Protein AF-A0A369K977-F1 (afdb_monomer_lite)

Organism: NCBI:txid2170265

Radius of gyration: 20.69 Å; chains: 1; bounding box: 58×40×56 Å

Foldseek 3Di:
DCLQLQFAAVPHAPVNSVVLSVLLVPQQAPQPPQVVLQVLCCQQQVHRSNSEAEAEDQPDDDLQDQWDWDQDPSRGIYIYGYPVNCPPAHPSLSVNLNVLCVSRVSAPDDLLSQLLSQCPGPDPCCNQCVSLCPPPPPNVVLVCLCPPVLVVCVVVHDPVSSVVSNVVSVVVVVVSVVVSVVLVVLLVQLLVVLVQWFPNNLSSNVSSNDHSVQSNCSSVVVDDCVPHQLVDPHPNNVVNCVSVVPGDID

Structure (mmCIF, N/CA/C/O backbone):
data_AF-A0A369K977-F1
#
_entry.id   AF-A0A369K977-F1
#
loop_
_atom_site.group_PDB
_atom_site.id
_atom_site.type_symbol
_atom_site.label_atom_id
_atom_site.label_alt_id
_atom_site.label_comp_id
_atom_site.label_asym_id
_atom_site.label_entity_id
_atom_site.label_seq_id
_atom_site.pdbx_PDB_ins_code
_atom_site.Cartn_x
_atom_site.Cartn_y
_atom_site.Cartn_z
_atom_site.occupancy
_atom_site.B_iso_or_equiv
_atom_site.auth_seq_id
_atom_site.auth_comp_id
_atom_site.auth_asym_id
_atom_site.auth_atom_id
_atom_site.pdbx_PDB_model_num
ATOM 1 N N . MET A 1 1 ? -16.560 7.175 16.423 1.00 47.72 1 MET A N 1
ATOM 2 C CA . MET A 1 1 ? -15.245 7.697 15.991 1.00 47.72 1 MET A CA 1
ATOM 3 C C . MET A 1 1 ? -14.704 6.971 14.757 1.00 47.72 1 MET A C 1
ATOM 5 O O . MET A 1 1 ? -13.569 7.223 14.392 1.00 47.72 1 MET A O 1
ATOM 9 N N . ASP A 1 2 ? -15.490 6.120 14.078 1.00 51.88 2 ASP A N 1
ATOM 10 C CA . ASP A 1 2 ? -15.090 5.590 12.772 1.00 51.88 2 ASP A CA 1
ATOM 11 C C . ASP A 1 2 ? -15.556 6.580 11.700 1.00 51.88 2 ASP A C 1
ATOM 13 O O . ASP A 1 2 ? -16.731 6.622 11.326 1.00 51.88 2 ASP A O 1
ATOM 17 N N . CYS A 1 3 ? -14.664 7.482 11.299 1.00 61.88 3 CYS A N 1
ATOM 18 C CA . CYS A 1 3 ? -14.932 8.509 10.295 1.00 61.88 3 CYS A CA 1
ATOM 19 C C . CYS A 1 3 ? -14.923 7.903 8.881 1.00 61.88 3 CYS A C 1
ATOM 21 O O . CYS A 1 3 ? -14.226 8.404 8.006 1.00 61.88 3 CYS A O 1
ATOM 23 N N . LYS A 1 4 ? -15.668 6.804 8.679 1.00 67.19 4 LYS A N 1
ATOM 24 C CA . LYS A 1 4 ? -15.920 6.140 7.389 1.00 67.19 4 LYS A CA 1
ATOM 25 C C . LYS A 1 4 ? -14.661 6.067 6.511 1.00 67.19 4 LYS A C 1
ATOM 27 O O . LYS A 1 4 ? -14.607 6.640 5.428 1.00 67.19 4 LYS A O 1
ATOM 32 N N . GLY A 1 5 ? -13.612 5.415 7.010 1.00 75.75 5 GLY A N 1
ATOM 33 C CA . GLY A 1 5 ? -12.370 5.206 6.257 1.00 75.75 5 GLY A CA 1
ATOM 34 C C . GLY A 1 5 ? -11.303 6.305 6.357 1.00 75.75 5 GLY A C 1
ATOM 35 O O . GLY A 1 5 ? -10.276 6.170 5.704 1.00 75.75 5 GLY A O 1
ATOM 36 N N . ILE A 1 6 ? -11.481 7.362 7.164 1.00 87.69 6 ILE A N 1
ATOM 37 C CA . ILE A 1 6 ? -10.368 8.266 7.523 1.00 87.69 6 ILE A CA 1
ATOM 38 C C . ILE A 1 6 ? -9.512 7.595 8.601 1.00 87.69 6 ILE A C 1
ATOM 40 O O . ILE A 1 6 ? -9.927 7.483 9.757 1.00 87.69 6 ILE A O 1
ATOM 44 N N . ILE A 1 7 ? -8.307 7.164 8.231 1.00 90.50 7 ILE A N 1
ATOM 45 C CA . ILE A 1 7 ? -7.404 6.436 9.129 1.00 90.50 7 ILE A CA 1
ATOM 46 C C . ILE A 1 7 ? -6.424 7.417 9.795 1.00 90.50 7 ILE A C 1
ATOM 48 O O . ILE A 1 7 ? -5.812 8.229 9.090 1.00 90.50 7 ILE A O 1
ATOM 52 N N . PRO A 1 8 ? -6.247 7.378 11.131 1.00 91.56 8 PRO A N 1
ATOM 53 C CA . PRO A 1 8 ? -5.175 8.119 11.786 1.00 91.56 8 PRO A CA 1
ATOM 54 C C . PRO A 1 8 ? -3.802 7.590 11.351 1.00 91.56 8 PRO A C 1
ATOM 56 O O . PRO A 1 8 ? -3.589 6.378 11.324 1.00 91.56 8 PRO A O 1
ATOM 59 N N . GLY A 1 9 ? -2.888 8.489 10.992 1.00 90.75 9 GLY A N 1
ATOM 60 C CA . GLY A 1 9 ? -1.536 8.134 10.561 1.00 90.75 9 GLY A CA 1
ATOM 61 C C . GLY A 1 9 ? -0.648 7.638 11.714 1.00 90.75 9 GLY A C 1
ATOM 62 O O . GLY A 1 9 ? -0.983 7.829 12.888 1.00 90.75 9 GLY A O 1
ATOM 63 N N . PRO A 1 10 ? 0.500 7.005 11.414 1.00 89.88 10 PRO A N 1
ATOM 64 C CA . PRO A 1 10 ? 1.483 6.638 12.431 1.00 89.88 10 PRO A CA 1
ATOM 65 C C . PRO A 1 10 ? 2.051 7.882 13.128 1.00 89.88 10 PRO A C 1
ATOM 67 O O . PRO A 1 10 ? 2.604 8.756 12.465 1.00 89.88 10 PRO A O 1
ATOM 70 N N . GLY A 1 11 ? 1.923 7.969 14.457 1.00 88.25 11 GLY A N 1
ATOM 71 C CA . GLY A 1 11 ? 2.437 9.101 15.241 1.00 88.25 11 GLY A CA 1
ATOM 72 C C . GLY A 1 11 ? 1.653 10.412 15.095 1.00 88.25 11 GLY A C 1
ATOM 73 O O . GLY A 1 11 ? 2.084 11.429 15.631 1.00 88.25 11 GLY A O 1
ATOM 74 N N . GLU A 1 12 ? 0.516 10.409 14.392 1.00 90.44 12 GLU A N 1
ATOM 75 C CA . GLU A 1 12 ? -0.344 11.588 14.246 1.00 90.44 12 GLU A CA 1
ATOM 76 C C . GLU A 1 12 ? -1.000 11.938 15.590 1.00 90.44 12 GLU A C 1
ATOM 78 O O . GLU A 1 12 ? -1.592 11.082 16.253 1.00 90.44 12 GLU A O 1
ATOM 83 N N . SER A 1 13 ? -0.927 13.204 16.001 1.00 92.50 13 SER A N 1
ATOM 84 C CA . SER A 1 13 ? -1.580 13.666 17.226 1.00 92.50 13 SER A CA 1
ATOM 85 C C . SER A 1 13 ? -3.101 13.767 17.062 1.00 92.50 13 SER A C 1
ATOM 87 O O . SER A 1 13 ? -3.629 13.912 15.960 1.00 92.50 13 SER A O 1
ATOM 89 N N . TRP A 1 14 ? -3.834 13.769 18.182 1.00 90.44 14 TRP A N 1
ATOM 90 C CA . TRP A 1 14 ? -5.292 13.962 18.175 1.00 90.44 14 TRP A CA 1
ATOM 91 C C . TRP A 1 14 ? -5.727 15.219 17.422 1.00 90.44 14 TRP A C 1
ATOM 93 O O . TRP A 1 14 ? -6.686 15.178 16.657 1.00 90.44 14 TRP A O 1
ATOM 103 N N . ARG A 1 15 ? -5.004 16.326 17.617 1.00 92.00 15 ARG A N 1
ATOM 104 C CA . ARG A 1 15 ? -5.329 17.609 16.994 1.00 92.00 15 ARG A CA 1
ATOM 105 C C . ARG A 1 15 ? -5.150 17.565 15.477 1.00 92.00 15 ARG A C 1
ATOM 107 O O . ARG A 1 15 ? -6.029 18.034 14.762 1.00 92.00 15 ARG A O 1
ATOM 114 N N . GLU A 1 16 ? -4.034 17.012 15.004 1.00 91.44 16 GLU A N 1
ATOM 115 C CA . GLU A 1 16 ? -3.748 16.872 13.569 1.00 91.44 16 GLU A CA 1
ATOM 116 C C . GLU A 1 16 ? -4.787 15.975 12.891 1.00 91.44 16 GLU A C 1
ATOM 118 O O . GLU A 1 16 ? -5.359 16.348 11.864 1.00 91.44 16 GLU A O 1
ATOM 123 N N . TRP A 1 17 ? -5.106 14.842 13.523 1.00 91.56 17 TRP A N 1
ATOM 124 C CA . TRP A 1 17 ? -6.119 13.922 13.020 1.00 91.56 17 TRP A CA 1
ATOM 125 C C . TRP A 1 17 ? -7.506 14.569 12.949 1.00 91.56 17 TRP A C 1
ATOM 127 O O . TRP A 1 17 ? -8.177 14.464 11.923 1.00 91.56 17 TRP A O 1
ATOM 137 N N . GLU A 1 18 ? -7.945 15.260 14.004 1.00 90.56 18 GLU A N 1
ATOM 138 C CA . GLU A 1 18 ? -9.247 15.938 14.031 1.00 90.56 18 GLU A CA 1
ATOM 139 C C . GLU A 1 18 ? -9.348 17.038 12.970 1.00 90.56 18 GLU A C 1
ATOM 141 O O . GLU A 1 18 ? -10.384 17.177 12.315 1.00 90.56 18 GLU A O 1
ATOM 146 N N . GLU A 1 19 ? -8.279 17.811 12.771 1.00 89.94 19 GLU A N 1
ATOM 147 C CA . GLU A 1 19 ? -8.227 18.856 11.752 1.00 89.94 19 GLU A CA 1
ATOM 148 C C . GLU A 1 19 ? -8.364 18.263 10.346 1.00 89.94 19 GLU A C 1
ATOM 150 O O . GLU A 1 19 ? -9.247 18.679 9.588 1.00 89.94 19 GLU A O 1
ATOM 155 N N . ARG A 1 20 ? -7.580 17.225 10.035 1.00 89.12 20 ARG A N 1
ATOM 156 C CA . ARG A 1 20 ? -7.652 16.503 8.760 1.00 89.12 20 ARG A CA 1
ATOM 157 C C . ARG A 1 20 ? -9.010 15.842 8.556 1.00 89.12 20 ARG A C 1
ATOM 159 O O . ARG A 1 20 ? -9.618 15.998 7.498 1.00 89.12 20 ARG A O 1
ATOM 166 N N . ALA A 1 21 ? -9.538 15.165 9.572 1.00 88.81 21 ALA A N 1
ATOM 167 C CA . ALA A 1 21 ? -10.849 14.531 9.505 1.00 88.81 21 ALA A CA 1
ATOM 168 C C . ALA A 1 21 ? -11.959 15.558 9.248 1.00 88.81 21 ALA A C 1
ATOM 170 O O . ALA A 1 21 ? -12.867 15.304 8.453 1.00 88.81 21 ALA A O 1
ATOM 171 N N . ARG A 1 22 ? -11.876 16.745 9.864 1.00 88.31 22 ARG A N 1
ATOM 172 C CA . ARG A 1 22 ? -12.827 17.841 9.641 1.00 88.31 22 ARG A CA 1
ATOM 173 C C . ARG A 1 22 ? -12.737 18.409 8.228 1.00 88.31 22 ARG A C 1
ATOM 175 O O . ARG A 1 22 ? -13.775 18.768 7.677 1.00 88.31 22 ARG A O 1
ATOM 182 N N . LEU A 1 23 ? -11.537 18.529 7.661 1.00 86.88 23 LEU A N 1
ATOM 183 C CA . LEU A 1 23 ? -11.342 18.992 6.284 1.00 86.88 23 LEU A CA 1
ATOM 184 C C . LEU A 1 23 ? -11.945 17.999 5.286 1.00 86.88 23 LEU A C 1
ATOM 186 O O . LEU A 1 23 ? -12.814 18.377 4.504 1.00 86.88 23 LEU A O 1
ATOM 190 N N . LEU A 1 24 ? -11.586 16.720 5.397 1.00 84.69 24 LEU A N 1
ATOM 191 C CA . LEU A 1 24 ? -12.076 15.661 4.509 1.00 84.69 24 LEU A CA 1
ATOM 192 C C . LEU A 1 24 ? -13.583 15.410 4.658 1.00 84.69 24 LEU A C 1
ATOM 194 O O . LEU A 1 24 ? -14.262 15.092 3.693 1.00 84.69 24 LEU A O 1
ATOM 198 N N . SER A 1 25 ? -14.158 15.614 5.845 1.00 80.69 25 SER A N 1
ATOM 199 C CA . SER A 1 25 ? -15.612 15.478 6.028 1.00 80.69 25 SER A CA 1
ATOM 200 C C . SER A 1 25 ? -16.420 16.596 5.355 1.00 80.69 25 SER A C 1
ATOM 202 O O . SER A 1 25 ? -17.633 16.464 5.206 1.00 80.69 25 SER A O 1
ATOM 204 N N . LYS A 1 26 ? -15.784 17.718 4.983 1.00 78.56 26 LYS A N 1
ATOM 205 C CA . LYS A 1 26 ? -16.443 18.827 4.275 1.00 78.56 26 LYS A CA 1
ATOM 206 C C . LYS A 1 26 ? -16.473 18.630 2.764 1.00 78.56 26 LYS A C 1
ATOM 208 O O . LYS A 1 26 ? -17.343 19.215 2.121 1.00 78.56 26 LYS A O 1
ATOM 213 N N . SER A 1 27 ? -15.565 17.834 2.195 1.00 65.19 27 SER A N 1
ATOM 214 C CA . SER A 1 27 ? -15.680 17.431 0.797 1.00 65.19 27 SER A CA 1
ATOM 215 C C . SER A 1 27 ? -16.816 16.423 0.684 1.00 65.19 27 SER A C 1
ATOM 217 O O . SER A 1 27 ? -16.686 15.265 1.069 1.00 65.19 27 SER A O 1
ATOM 219 N N . VAL A 1 28 ? -17.956 16.873 0.164 1.00 59.66 28 VAL A N 1
ATOM 220 C CA . VAL A 1 28 ? -19.054 15.993 -0.250 1.00 59.66 28 VAL A CA 1
ATOM 221 C C . VAL A 1 28 ? -19.019 15.895 -1.775 1.00 59.66 28 VAL A C 1
ATOM 223 O O . VAL A 1 28 ? -19.728 16.645 -2.447 1.00 59.66 28 VAL A O 1
ATOM 226 N N . PRO A 1 29 ? -18.173 15.033 -2.362 1.00 59.75 29 PRO A N 1
ATOM 227 C CA . PRO A 1 29 ? -18.285 14.736 -3.778 1.00 59.75 29 PRO A CA 1
ATOM 228 C C . PRO A 1 29 ? -19.496 13.820 -4.013 1.00 59.75 29 PRO A C 1
ATOM 230 O O . PRO A 1 29 ? -19.904 13.064 -3.134 1.00 59.75 29 PRO A O 1
ATOM 233 N N . ASN A 1 30 ? -20.112 13.926 -5.191 1.00 52.94 30 ASN A N 1
ATOM 234 C CA . ASN A 1 30 ? -21.300 13.173 -5.615 1.00 52.94 30 ASN A CA 1
ATOM 235 C C . ASN A 1 30 ? -21.072 11.646 -5.484 1.00 52.94 30 ASN A C 1
ATOM 237 O O . ASN A 1 30 ? -20.498 11.017 -6.365 1.00 52.94 30 ASN A O 1
ATOM 241 N N . GLN A 1 31 ? -21.513 11.052 -4.370 1.00 54.38 31 GLN A N 1
ATOM 242 C CA . GLN A 1 31 ? -21.217 9.672 -3.936 1.00 54.38 31 GLN A CA 1
ATOM 243 C C . GLN A 1 31 ? -21.905 8.554 -4.740 1.00 54.38 31 GLN A C 1
ATOM 245 O O . GLN A 1 31 ? -21.681 7.374 -4.471 1.00 54.38 31 GLN A O 1
ATOM 250 N N . THR A 1 32 ? -22.776 8.874 -5.695 1.00 54.09 32 THR A N 1
ATOM 251 C CA . THR A 1 32 ? -23.699 7.885 -6.272 1.00 54.09 32 THR A CA 1
ATOM 252 C C . THR A 1 32 ? -23.090 6.954 -7.322 1.00 54.09 32 THR A C 1
ATOM 254 O O . THR A 1 32 ? -23.727 5.960 -7.658 1.00 54.09 32 THR A O 1
ATOM 257 N N . THR A 1 33 ? -21.882 7.208 -7.831 1.00 62.41 33 THR A N 1
ATOM 258 C CA . THR A 1 33 ? -21.339 6.466 -8.987 1.00 62.41 33 THR A CA 1
ATOM 259 C C . THR A 1 33 ? -20.527 5.209 -8.659 1.00 62.41 33 THR A C 1
ATOM 261 O O . THR A 1 33 ? -20.325 4.398 -9.559 1.00 62.41 33 THR A O 1
ATOM 264 N N . HIS A 1 34 ? -20.078 4.993 -7.414 1.00 78.81 34 HIS A N 1
ATOM 265 C CA . HIS A 1 34 ? -19.090 3.934 -7.110 1.00 78.81 34 HIS A CA 1
ATOM 266 C C . HIS A 1 34 ? -19.397 3.101 -5.852 1.00 78.81 34 HIS A C 1
ATOM 268 O O . HIS A 1 34 ? -18.486 2.598 -5.194 1.00 78.81 34 HIS A O 1
ATOM 274 N N . THR A 1 35 ? -20.676 2.934 -5.507 1.00 83.44 35 THR A N 1
ATOM 275 C CA . THR A 1 35 ? -21.108 2.218 -4.290 1.00 83.44 35 THR A CA 1
ATOM 276 C C . THR A 1 35 ? -20.556 0.795 -4.195 1.00 83.44 35 THR A C 1
ATOM 278 O O . THR A 1 35 ? -20.067 0.414 -3.138 1.00 83.44 35 THR A O 1
ATOM 281 N N . ALA A 1 36 ? -20.531 0.045 -5.300 1.00 89.62 36 ALA A N 1
ATOM 282 C CA . ALA A 1 36 ? -20.010 -1.323 -5.317 1.00 89.62 36 ALA A CA 1
ATOM 283 C C . ALA A 1 36 ? -18.522 -1.405 -4.921 1.00 89.62 36 ALA A C 1
ATOM 285 O O . ALA A 1 36 ? -18.122 -2.302 -4.183 1.00 89.62 36 ALA A O 1
ATOM 286 N N . VAL A 1 37 ? -17.695 -0.451 -5.364 1.00 91.12 37 VAL A N 1
ATOM 287 C CA . VAL A 1 37 ? -16.265 -0.411 -5.011 1.00 91.12 37 VAL A CA 1
ATOM 288 C C . VAL A 1 37 ? -16.084 -0.097 -3.526 1.00 91.12 37 VAL A C 1
ATOM 290 O O . VAL A 1 37 ? -15.263 -0.724 -2.857 1.00 91.12 37 VAL A O 1
ATOM 293 N N . LEU A 1 38 ? -16.879 0.833 -2.991 1.00 91.00 38 LEU A N 1
ATOM 294 C CA . LEU A 1 38 ? -16.866 1.159 -1.564 1.00 91.00 38 LEU A CA 1
ATOM 295 C C . LEU A 1 38 ? -17.309 -0.029 -0.701 1.00 91.00 38 LEU A C 1
ATOM 297 O O . LEU A 1 38 ? -16.707 -0.272 0.338 1.00 91.00 38 LEU A O 1
ATOM 301 N N . GLU A 1 39 ? -18.302 -0.802 -1.141 1.00 91.75 39 GLU A N 1
ATOM 302 C CA . GLU A 1 39 ? -18.732 -2.028 -0.457 1.00 91.75 39 GLU A CA 1
ATOM 303 C C . GLU A 1 39 ? -17.630 -3.093 -0.436 1.00 91.75 39 GLU A C 1
ATOM 305 O O . GLU A 1 39 ? -17.418 -3.735 0.592 1.00 91.75 39 GLU A O 1
ATOM 310 N N . VAL A 1 40 ? -16.884 -3.256 -1.535 1.00 93.06 40 VAL A N 1
ATOM 311 C CA . VAL A 1 40 ? -15.733 -4.175 -1.589 1.00 93.06 40 VAL A CA 1
ATOM 312 C C . VAL A 1 40 ? -14.635 -3.740 -0.618 1.00 93.06 40 VAL A C 1
ATOM 314 O O . VAL A 1 40 ? -14.084 -4.578 0.098 1.00 93.06 40 VAL A O 1
ATOM 317 N N . LEU A 1 41 ? -14.324 -2.443 -0.568 1.00 94.00 41 LEU A N 1
ATOM 318 C CA . LEU A 1 41 ? -13.336 -1.886 0.360 1.00 94.00 41 LEU A CA 1
ATOM 319 C C . LEU A 1 41 ? -13.775 -2.037 1.820 1.00 94.00 41 LEU A C 1
ATOM 321 O O . LEU A 1 41 ? -12.964 -2.411 2.669 1.00 94.00 41 LEU A O 1
ATOM 325 N N . GLU A 1 42 ? -15.055 -1.813 2.110 1.00 92.62 42 GLU A N 1
ATOM 326 C CA . GLU A 1 42 ? -15.609 -1.963 3.455 1.00 92.62 42 GLU A CA 1
ATOM 327 C C . GLU A 1 42 ? -15.570 -3.430 3.878 1.00 92.62 42 GLU A C 1
ATOM 329 O O . GLU A 1 42 ? -15.089 -3.755 4.959 1.00 92.62 42 GLU A O 1
ATOM 334 N N . TRP A 1 43 ? -15.978 -4.341 2.996 1.00 92.00 43 TRP A N 1
ATOM 335 C CA . TRP A 1 43 ? -15.933 -5.772 3.272 1.00 92.00 43 TRP A CA 1
ATOM 336 C C . TRP A 1 43 ? -14.504 -6.294 3.473 1.00 92.00 43 TRP A C 1
ATOM 338 O O . TRP A 1 43 ? -14.272 -7.169 4.309 1.00 92.00 43 TRP A O 1
ATOM 348 N N . HIS A 1 44 ? -13.534 -5.797 2.701 1.00 93.69 44 HIS A N 1
ATOM 349 C CA . HIS A 1 44 ? -12.176 -6.334 2.743 1.00 93.69 44 HIS A CA 1
ATOM 350 C C . HIS A 1 44 ? -11.294 -5.684 3.812 1.00 93.69 44 HIS A C 1
ATOM 352 O O . HIS A 1 44 ? -10.567 -6.391 4.505 1.00 93.69 44 HIS A O 1
ATOM 358 N N . TRP A 1 45 ? -11.355 -4.361 3.956 1.00 94.44 45 TRP A N 1
ATOM 359 C CA . TRP A 1 45 ? -10.474 -3.577 4.830 1.00 94.44 45 TRP A CA 1
ATOM 360 C C . TRP A 1 45 ? -11.214 -2.849 5.961 1.00 94.44 45 TRP A C 1
ATOM 362 O O . TRP A 1 45 ? -10.570 -2.266 6.844 1.00 94.44 45 TRP A O 1
ATOM 372 N N . GLY A 1 46 ? -12.550 -2.846 5.952 1.00 91.56 46 GLY A N 1
ATOM 373 C CA . GLY A 1 46 ? -13.363 -2.034 6.860 1.00 91.56 46 GLY A CA 1
ATOM 374 C C . GLY A 1 46 ? -13.127 -0.543 6.648 1.00 91.56 46 GLY A C 1
ATOM 375 O O . GLY A 1 46 ? -12.864 0.176 7.617 1.00 91.56 46 GLY A O 1
ATOM 376 N N . ILE A 1 47 ? -13.063 -0.104 5.386 1.00 91.75 47 ILE A N 1
ATOM 377 C CA . ILE A 1 47 ? -12.985 1.310 5.005 1.00 91.75 47 ILE A CA 1
ATOM 378 C C . ILE A 1 47 ? -14.015 1.635 3.924 1.00 91.75 47 ILE A C 1
ATOM 380 O O . ILE A 1 47 ? -14.222 0.867 2.991 1.00 91.75 47 ILE A O 1
ATOM 384 N N . SER A 1 48 ? -14.553 2.850 3.970 1.00 90.69 48 SER A N 1
ATOM 385 C CA . SER A 1 48 ? -15.443 3.367 2.931 1.00 90.69 48 SER A CA 1
ATOM 386 C C . SER A 1 48 ? -15.122 4.843 2.665 1.00 90.69 48 SER A C 1
ATOM 388 O O . SER A 1 48 ? -15.874 5.707 3.136 1.00 90.69 48 SER A O 1
ATOM 390 N N . PRO A 1 49 ? -14.026 5.155 1.932 1.00 89.19 49 PRO A N 1
ATOM 391 C CA . PRO A 1 49 ? -13.508 6.513 1.708 1.00 89.19 49 PRO A CA 1
ATOM 392 C C . PRO A 1 49 ? -14.391 7.352 0.762 1.00 89.19 49 PRO A C 1
ATOM 394 O O . PRO A 1 49 ? -13.968 7.875 -0.260 1.00 89.19 49 PRO A O 1
ATOM 397 N N . SER A 1 50 ? -15.654 7.510 1.141 1.00 86.56 50 SER A N 1
ATOM 398 C CA . SER A 1 50 ? -16.716 8.228 0.426 1.0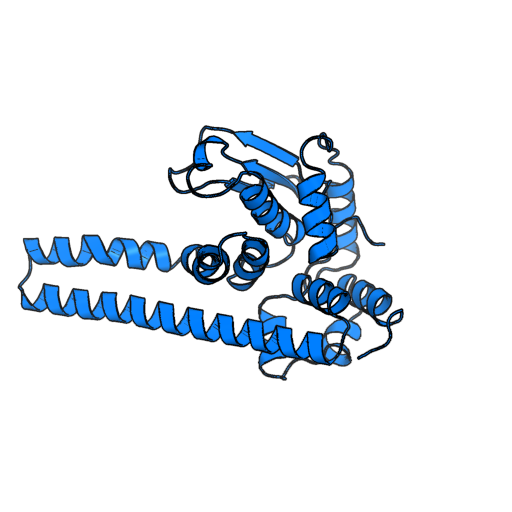0 86.56 50 SER A CA 1
ATOM 399 C C . SER A 1 50 ? -16.528 9.752 0.389 1.00 86.56 50 SER A C 1
ATOM 401 O O . SER A 1 50 ? -17.309 10.466 -0.237 1.00 86.56 50 SER A O 1
ATOM 403 N N . TRP A 1 51 ? -15.511 10.249 1.088 1.00 85.56 51 TRP A N 1
ATOM 404 C CA . TRP A 1 51 ? -15.094 11.648 1.136 1.00 85.56 51 TRP A CA 1
ATOM 405 C C . TRP A 1 51 ? -14.088 12.009 0.027 1.00 85.56 51 TRP A C 1
ATOM 407 O O . TRP A 1 51 ? -13.798 13.190 -0.157 1.00 85.56 51 TRP A O 1
ATOM 417 N N . VAL A 1 52 ? -13.560 11.017 -0.701 1.00 88.06 52 VAL A N 1
ATOM 418 C CA . VAL A 1 52 ? -12.607 11.206 -1.804 1.00 88.06 52 VAL A CA 1
ATOM 419 C C . VAL A 1 52 ? -13.343 11.628 -3.071 1.00 88.06 52 VAL A C 1
ATOM 421 O O . VAL A 1 52 ? -14.330 11.006 -3.466 1.00 88.06 52 VAL A O 1
ATOM 424 N N . GLU A 1 53 ? -12.857 12.676 -3.735 1.00 87.19 53 GLU A N 1
ATOM 425 C CA . GLU A 1 53 ? -13.406 13.106 -5.021 1.00 87.19 53 GLU A CA 1
ATOM 426 C C . GLU A 1 53 ? -12.839 12.240 -6.149 1.00 87.19 53 GLU A C 1
ATOM 428 O O . GLU A 1 53 ? -11.624 12.145 -6.306 1.00 87.19 53 GLU A O 1
ATOM 433 N N . VAL A 1 54 ? -13.713 11.633 -6.954 1.00 88.25 54 VAL A N 1
ATOM 434 C CA . VAL A 1 54 ? -13.316 10.831 -8.118 1.00 88.2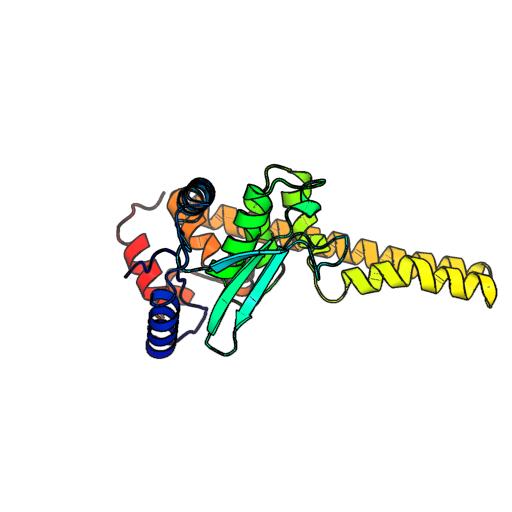5 54 VAL A CA 1
ATOM 435 C C . VAL A 1 54 ? -13.631 11.613 -9.389 1.00 88.25 54 VAL A C 1
ATOM 437 O O . VAL A 1 54 ? -14.775 12.009 -9.613 1.00 88.25 54 VAL A O 1
ATOM 440 N N . LYS A 1 55 ? -12.616 11.846 -10.222 1.00 88.06 55 LYS A N 1
ATOM 441 C CA . LYS A 1 55 ? -12.733 12.511 -11.524 1.00 88.06 55 LYS A CA 1
ATOM 442 C C . LYS A 1 55 ? -12.326 11.560 -12.630 1.00 88.06 55 LYS A C 1
ATOM 444 O O . LYS A 1 55 ? -11.290 10.910 -12.554 1.00 88.06 55 LYS A O 1
ATOM 449 N N . GLU A 1 56 ? -13.100 11.538 -13.701 1.00 86.25 56 GLU A N 1
ATOM 450 C CA . GLU A 1 56 ? -12.691 10.879 -14.935 1.00 86.25 56 GLU A CA 1
ATOM 451 C C . GLU A 1 56 ? -12.002 11.901 -15.840 1.00 86.25 56 GLU A C 1
ATOM 453 O O . GLU A 1 56 ? -12.553 12.966 -16.126 1.00 86.25 56 GLU A O 1
ATOM 458 N N . ASN A 1 57 ? -10.784 11.599 -16.288 1.00 83.62 57 ASN A N 1
ATOM 459 C CA . ASN A 1 57 ? -10.058 12.436 -17.238 1.00 83.62 57 ASN A CA 1
ATOM 460 C C . ASN A 1 57 ? -9.271 11.566 -18.221 1.00 83.62 57 ASN A C 1
ATOM 462 O O . ASN A 1 57 ? -8.458 10.732 -17.834 1.00 83.62 57 ASN A O 1
ATOM 466 N N . THR A 1 58 ? -9.484 11.793 -19.513 1.00 74.06 58 THR A N 1
ATOM 467 C CA . THR A 1 58 ? -8.808 11.073 -20.601 1.00 74.06 58 THR A CA 1
ATOM 468 C C . THR A 1 58 ? -7.491 11.723 -21.035 1.00 74.06 58 THR A C 1
ATOM 470 O O . THR A 1 58 ? -6.805 11.197 -21.908 1.00 74.06 58 THR A O 1
ATOM 473 N N . SER A 1 59 ? -7.137 12.884 -20.479 1.00 72.62 59 SER A N 1
ATOM 474 C CA . SER A 1 59 ? -5.964 13.678 -20.861 1.00 72.62 59 SER A CA 1
ATOM 475 C C . SER A 1 59 ? -4.974 13.831 -19.703 1.00 72.62 59 SER A C 1
ATOM 477 O O . SER A 1 59 ? -5.370 13.863 -18.542 1.00 72.62 59 SER A O 1
ATOM 479 N N . GLY A 1 60 ? -3.677 13.929 -20.012 1.00 71.75 60 GLY A N 1
ATOM 480 C CA . GLY A 1 60 ? -2.623 14.180 -19.015 1.00 71.75 60 GLY A CA 1
ATOM 481 C C . GLY A 1 60 ? -1.999 12.934 -18.376 1.00 71.75 60 GLY A C 1
ATOM 482 O O . GLY A 1 60 ? -1.060 13.065 -17.595 1.00 71.75 60 GLY A O 1
ATOM 483 N N . PHE A 1 61 ? -2.455 11.733 -18.740 1.00 74.44 61 PHE A N 1
ATOM 484 C CA . PHE A 1 61 ? -1.835 10.481 -18.309 1.00 74.44 61 PHE A CA 1
ATOM 485 C C . PHE A 1 61 ? -0.766 10.010 -19.292 1.00 74.44 61 PHE A C 1
ATOM 487 O O . PHE A 1 61 ? -0.937 10.074 -20.511 1.00 74.44 61 PHE A O 1
ATOM 494 N N . TRP A 1 62 ? 0.332 9.483 -18.750 1.00 68.62 62 TRP A N 1
ATOM 495 C CA . TRP A 1 62 ? 1.262 8.687 -19.543 1.00 68.62 62 TRP A CA 1
ATOM 496 C C . TRP A 1 62 ? 0.561 7.401 -20.015 1.00 68.62 62 TRP A C 1
ATOM 498 O O . TRP A 1 62 ? -0.310 6.907 -19.301 1.00 68.62 62 TRP A O 1
ATOM 508 N N . PRO A 1 63 ? 0.938 6.811 -21.167 1.00 67.00 63 PRO A N 1
ATOM 509 C CA . PRO A 1 63 ? 0.245 5.647 -21.737 1.00 67.00 63 PRO A CA 1
ATOM 510 C C . PRO A 1 63 ? 0.128 4.418 -20.819 1.00 67.00 63 PRO A C 1
ATOM 512 O O . PRO A 1 63 ? -0.679 3.532 -21.078 1.00 67.00 63 PRO A O 1
ATOM 515 N N . TRP A 1 64 ? 0.945 4.347 -19.768 1.00 70.25 64 TRP A N 1
ATOM 516 C CA . TRP A 1 64 ? 0.978 3.268 -18.779 1.00 70.25 64 TRP A CA 1
ATOM 517 C C . TRP A 1 64 ? 0.415 3.671 -17.403 1.00 70.25 64 TRP A C 1
ATOM 519 O O . TRP A 1 64 ? 0.430 2.851 -16.490 1.00 70.25 64 TRP A O 1
ATOM 529 N N . HIS A 1 65 ? -0.073 4.905 -17.229 1.00 76.81 65 HIS A N 1
ATOM 530 C CA . HIS A 1 65 ? -0.755 5.341 -16.007 1.00 76.81 65 HIS A CA 1
ATOM 531 C C . HIS A 1 65 ? -2.270 5.287 -16.206 1.00 76.81 65 HIS A C 1
ATOM 533 O O . HIS A 1 65 ? -2.818 5.931 -17.101 1.00 76.81 65 HIS A O 1
ATOM 539 N N . ALA A 1 66 ? -2.940 4.510 -15.357 1.00 84.25 66 ALA A N 1
ATOM 540 C CA . ALA A 1 66 ? -4.385 4.327 -15.414 1.00 84.25 66 ALA A CA 1
ATOM 541 C C . ALA A 1 66 ? -5.151 5.289 -14.500 1.00 84.25 66 ALA A C 1
ATOM 543 O O . ALA A 1 66 ? -6.291 5.634 -14.801 1.00 84.25 66 ALA A O 1
ATOM 544 N N . ALA A 1 67 ? -4.529 5.732 -13.411 1.00 87.88 67 ALA A N 1
ATOM 545 C CA . ALA A 1 67 ? -5.090 6.706 -12.495 1.00 87.88 67 ALA A CA 1
ATOM 546 C C . ALA A 1 67 ? -3.983 7.404 -11.693 1.00 87.88 67 ALA A C 1
ATOM 548 O O . ALA A 1 67 ? -2.796 7.110 -11.855 1.00 87.88 67 ALA A O 1
ATOM 549 N N . SER A 1 68 ? -4.383 8.389 -10.897 1.00 87.00 68 SER A N 1
ATOM 550 C CA . SER A 1 68 ? -3.516 9.098 -9.963 1.00 87.00 68 SER A CA 1
ATOM 551 C C . SER A 1 68 ? -4.312 9.607 -8.769 1.00 87.00 68 SER A C 1
ATOM 553 O O . SER A 1 68 ? -5.352 10.249 -8.955 1.00 87.00 68 SER A O 1
ATOM 555 N N . CYS A 1 69 ? -3.768 9.423 -7.573 1.00 87.50 69 CYS A N 1
ATOM 556 C CA . CYS A 1 69 ? -4.211 10.076 -6.349 1.00 87.50 69 CYS A CA 1
ATOM 557 C C . CYS A 1 69 ? -3.379 11.342 -6.085 1.00 87.50 69 CYS A C 1
ATOM 559 O O . CYS A 1 69 ? -2.148 11.301 -6.102 1.00 87.50 69 CYS A O 1
ATOM 561 N N . ALA A 1 70 ? -4.041 12.477 -5.856 1.00 86.38 70 ALA A N 1
ATOM 562 C CA . ALA A 1 70 ? -3.390 13.742 -5.532 1.00 86.38 70 ALA A CA 1
ATOM 563 C C . ALA A 1 70 ? -4.026 14.386 -4.298 1.00 86.38 70 ALA A C 1
ATOM 565 O O . ALA A 1 70 ? -5.252 14.438 -4.169 1.00 86.38 70 ALA A O 1
ATOM 566 N N . VAL A 1 71 ? -3.177 14.919 -3.420 1.00 85.88 71 VAL A N 1
ATOM 567 C CA . VAL A 1 71 ? -3.582 15.752 -2.285 1.00 85.88 71 VAL A CA 1
ATOM 568 C C . VAL A 1 71 ? -3.448 17.213 -2.709 1.00 85.88 71 VAL A C 1
ATOM 570 O O . VAL A 1 71 ? -2.380 17.632 -3.156 1.00 85.88 71 VAL A O 1
ATOM 573 N N . SER A 1 72 ? -4.529 17.984 -2.623 1.00 83.75 72 SER A N 1
ATOM 574 C CA . SER A 1 72 ? -4.522 19.413 -2.933 1.00 83.75 72 SER A CA 1
ATOM 575 C C . SER A 1 72 ? -3.791 20.211 -1.851 1.00 83.75 72 SER A C 1
ATOM 577 O O . SER A 1 72 ? -3.625 19.745 -0.725 1.00 83.75 72 SER A O 1
ATOM 579 N N . GLU A 1 73 ? -3.404 21.451 -2.162 1.00 80.12 73 GLU A N 1
ATOM 580 C CA . GLU A 1 73 ? -2.817 22.375 -1.173 1.00 80.12 73 GLU A CA 1
ATOM 581 C C . GLU A 1 73 ? -3.752 22.633 0.023 1.00 80.12 73 GLU A C 1
ATOM 583 O O . GLU A 1 73 ? -3.300 22.907 1.131 1.00 80.12 73 GLU A O 1
ATOM 588 N N . GLU A 1 74 ? -5.062 22.491 -0.188 1.00 79.75 74 GLU A N 1
ATOM 589 C CA . GLU A 1 74 ? -6.106 22.631 0.833 1.00 79.75 74 GLU A CA 1
ATOM 590 C C . GLU A 1 74 ? -6.340 21.333 1.637 1.00 79.75 74 GLU A C 1
ATOM 592 O O . GLU A 1 74 ? -7.168 21.308 2.549 1.00 79.75 74 GLU A O 1
ATOM 597 N N . GLY A 1 75 ? -5.624 20.251 1.313 1.00 80.06 75 GLY A N 1
ATOM 598 C CA . GLY A 1 75 ? -5.701 18.955 1.992 1.00 80.06 75 GLY A CA 1
ATOM 599 C C . GLY A 1 75 ? -6.816 18.028 1.500 1.00 80.06 75 GLY A C 1
ATOM 600 O O . GLY A 1 75 ? -7.050 16.986 2.113 1.00 80.06 75 GLY A O 1
ATOM 601 N N . PHE A 1 76 ? -7.506 18.371 0.408 1.00 84.31 76 PHE A N 1
ATOM 602 C CA . PHE A 1 76 ? -8.498 17.491 -0.217 1.00 84.31 76 PHE A CA 1
ATOM 603 C C . PHE A 1 76 ? -7.823 16.424 -1.065 1.00 84.31 76 PHE A C 1
ATOM 605 O O . PHE A 1 76 ? -6.791 16.671 -1.681 1.00 84.31 76 PHE A O 1
ATOM 612 N N . ILE A 1 77 ? -8.438 15.248 -1.150 1.00 87.31 77 ILE A N 1
ATOM 613 C CA . ILE A 1 77 ? -7.904 14.143 -1.946 1.00 87.31 77 ILE A CA 1
ATOM 614 C C . ILE A 1 77 ? -8.772 13.946 -3.176 1.00 87.31 77 ILE A C 1
ATOM 616 O O . ILE A 1 77 ? -9.987 13.766 -3.077 1.00 87.31 77 ILE A O 1
ATOM 620 N N . THR A 1 78 ? -8.127 13.997 -4.337 1.00 89.00 78 THR A N 1
ATOM 621 C CA . THR A 1 78 ? -8.749 13.742 -5.633 1.00 89.00 78 THR A CA 1
ATOM 622 C C . THR A 1 78 ? -8.096 12.532 -6.279 1.00 89.00 78 THR A C 1
ATOM 624 O O . THR A 1 78 ? -6.885 12.506 -6.500 1.00 89.00 78 THR A O 1
ATOM 627 N N . VAL A 1 79 ? -8.917 11.554 -6.641 1.00 89.88 79 VAL A N 1
ATOM 628 C CA . VAL A 1 79 ? -8.538 10.437 -7.498 1.00 89.88 79 VAL A CA 1
ATOM 629 C C . VAL A 1 79 ? -8.973 10.771 -8.913 1.00 89.88 79 VAL A C 1
ATOM 631 O O . VAL A 1 79 ? -10.152 10.990 -9.179 1.00 89.88 79 VAL A O 1
ATOM 634 N N . THR A 1 80 ? -8.019 10.823 -9.835 1.00 89.69 80 THR A N 1
ATOM 635 C CA . THR A 1 80 ? -8.308 10.987 -11.261 1.00 89.69 80 THR A CA 1
ATOM 636 C C . THR A 1 80 ? -8.074 9.663 -11.968 1.00 89.69 80 THR A C 1
ATOM 638 O O . THR A 1 80 ? -6.973 9.128 -11.897 1.00 89.69 80 THR A O 1
ATOM 641 N N . VAL A 1 81 ? -9.086 9.140 -12.655 1.00 87.25 81 VAL A N 1
ATOM 642 C CA . VAL A 1 81 ? -9.019 7.875 -13.399 1.00 87.25 81 VAL A CA 1
ATOM 643 C C . VAL A 1 81 ? -9.077 8.160 -14.893 1.00 87.25 81 VAL A C 1
ATOM 645 O O . VAL A 1 81 ? -9.834 9.025 -15.334 1.00 87.25 81 VAL A O 1
ATOM 648 N N . ASN A 1 82 ? -8.295 7.420 -15.676 1.00 85.75 82 ASN A N 1
ATOM 649 C CA . ASN A 1 82 ? -8.341 7.423 -17.131 1.00 85.75 82 ASN A CA 1
ATOM 650 C C . ASN A 1 82 ? -9.196 6.248 -17.635 1.00 85.75 82 ASN A C 1
ATOM 652 O O . ASN A 1 82 ? -8.704 5.115 -17.676 1.00 85.75 82 ASN A O 1
ATOM 656 N N . PRO A 1 83 ? -10.438 6.484 -18.103 1.00 76.00 83 PRO A N 1
ATOM 657 C CA . PRO A 1 83 ? -11.286 5.416 -18.636 1.00 76.00 83 PRO A CA 1
ATOM 658 C C . PRO A 1 83 ? -10.655 4.692 -19.837 1.00 76.00 83 PRO A C 1
ATOM 660 O O . PRO A 1 83 ? -10.931 3.520 -20.081 1.00 76.00 83 PRO A O 1
ATOM 663 N N . GLY A 1 84 ? -9.763 5.364 -20.576 1.00 72.31 84 GLY A N 1
ATOM 664 C CA . GLY A 1 84 ? -9.044 4.791 -21.715 1.00 72.31 84 GLY A CA 1
ATOM 665 C C . GLY A 1 84 ? -7.989 3.745 -21.336 1.00 72.31 84 GLY A C 1
ATOM 666 O O . GLY A 1 84 ? -7.556 2.983 -22.198 1.00 72.31 84 GLY A O 1
ATOM 667 N N . ALA A 1 85 ? -7.597 3.656 -20.061 1.00 71.19 85 ALA A N 1
ATOM 668 C CA . ALA A 1 85 ? -6.639 2.663 -19.573 1.00 71.19 85 ALA A CA 1
ATOM 669 C C . ALA A 1 85 ? -7.265 1.276 -19.312 1.00 71.19 85 ALA A C 1
ATOM 671 O O . ALA A 1 85 ? -6.558 0.336 -18.938 1.00 71.19 85 ALA A O 1
ATOM 672 N N . ALA A 1 86 ? -8.570 1.118 -19.573 1.00 62.81 86 ALA A N 1
ATOM 673 C CA . ALA A 1 86 ? -9.343 -0.107 -19.351 1.00 62.81 86 ALA A CA 1
ATOM 674 C C . ALA A 1 86 ? -8.866 -1.345 -20.146 1.00 62.81 86 ALA A C 1
ATOM 676 O O . ALA A 1 86 ? -9.411 -2.435 -19.990 1.00 62.81 86 ALA A O 1
ATOM 677 N N . PHE A 1 87 ? -7.846 -1.211 -21.000 1.00 64.19 87 PHE A N 1
ATOM 678 C CA . PHE A 1 87 ? -7.308 -2.320 -21.789 1.00 64.19 87 PHE A CA 1
ATOM 679 C C . PHE A 1 87 ? -6.612 -3.399 -20.935 1.00 64.19 87 PHE A C 1
ATOM 681 O O . PHE A 1 87 ? -6.602 -4.567 -21.317 1.00 64.19 87 PHE A O 1
ATOM 688 N N . PHE A 1 88 ? -6.047 -3.041 -19.774 1.00 69.69 88 PHE A N 1
ATOM 689 C CA . PHE A 1 88 ? -5.272 -3.971 -18.931 1.00 69.69 88 PHE A CA 1
ATOM 690 C C . PHE A 1 88 ? -5.908 -4.281 -17.567 1.00 69.69 88 PHE A C 1
ATOM 692 O O . PHE A 1 88 ? -5.513 -5.251 -16.911 1.00 69.69 88 PHE A O 1
ATOM 699 N N . CYS A 1 89 ? -6.865 -3.467 -17.123 1.00 79.06 89 CYS A N 1
ATOM 700 C CA . CYS A 1 89 ? -7.473 -3.528 -15.797 1.00 79.06 89 CYS A CA 1
ATOM 701 C C . CYS A 1 89 ? -8.908 -2.983 -15.856 1.00 79.06 89 CYS A C 1
ATOM 703 O O . CYS A 1 89 ? -9.177 -2.090 -16.658 1.00 79.06 89 CYS A O 1
ATOM 705 N N . SER A 1 90 ? -9.829 -3.502 -15.038 1.00 86.38 90 SER A N 1
ATOM 706 C CA . SER A 1 90 ? -11.181 -2.938 -14.969 1.00 86.38 90 SER A CA 1
ATOM 707 C C . SER A 1 90 ? -11.163 -1.589 -14.248 1.00 86.38 90 SER A C 1
ATOM 709 O O . SER A 1 90 ? -10.316 -1.341 -13.389 1.00 86.38 90 SER A O 1
ATOM 711 N N . PHE A 1 91 ? -12.122 -0.725 -14.581 1.00 86.75 91 PHE A N 1
ATOM 712 C CA . PHE A 1 91 ? -12.279 0.572 -13.923 1.00 86.75 91 PHE A CA 1
ATOM 713 C C . PHE A 1 91 ? -12.445 0.425 -12.403 1.00 86.75 91 PHE A C 1
ATOM 715 O O . PHE A 1 91 ? -11.754 1.099 -11.648 1.00 86.75 91 PHE A O 1
ATOM 722 N N . ASP A 1 92 ? -13.288 -0.513 -11.962 1.00 89.38 92 ASP A N 1
ATOM 723 C CA . ASP A 1 92 ? -13.529 -0.777 -10.539 1.00 89.38 92 ASP A CA 1
ATOM 724 C C . ASP A 1 92 ? -12.258 -1.195 -9.796 1.00 89.38 92 ASP A C 1
ATOM 726 O O . ASP A 1 92 ? -12.046 -0.796 -8.655 1.00 89.38 92 ASP A O 1
ATOM 730 N N . GLU A 1 93 ? -11.389 -1.975 -10.443 1.00 90.12 93 GLU A N 1
ATOM 731 C CA . GLU A 1 93 ? -10.126 -2.405 -9.848 1.00 90.12 93 GLU A CA 1
ATOM 732 C C . GLU A 1 93 ? -9.126 -1.246 -9.743 1.00 90.12 93 GLU A C 1
ATOM 734 O O . GLU A 1 93 ? -8.473 -1.100 -8.710 1.00 90.12 93 GLU A O 1
ATOM 739 N N . ILE A 1 94 ? -9.040 -0.395 -10.772 1.00 89.62 94 ILE A N 1
ATOM 740 C CA . ILE A 1 94 ? -8.233 0.835 -10.728 1.00 89.62 94 ILE A CA 1
ATOM 741 C C . ILE A 1 94 ? -8.740 1.746 -9.606 1.00 89.62 94 ILE A C 1
ATOM 743 O O . ILE A 1 94 ? -7.956 2.257 -8.811 1.00 89.62 94 ILE A O 1
ATOM 747 N N . LEU A 1 95 ? -10.056 1.920 -9.507 1.00 91.19 95 LEU A N 1
ATOM 748 C CA . LEU A 1 95 ? -10.645 2.778 -8.495 1.00 91.19 95 LEU A CA 1
ATOM 749 C C . LEU A 1 95 ? -10.431 2.222 -7.079 1.00 91.19 95 LEU A C 1
ATOM 751 O O . LEU A 1 95 ? -10.061 2.976 -6.185 1.00 91.19 95 LEU A O 1
ATOM 755 N N . ALA A 1 96 ? -10.601 0.914 -6.867 1.00 92.56 96 ALA A N 1
ATOM 756 C CA . ALA A 1 96 ? -10.332 0.270 -5.579 1.00 92.56 96 ALA A CA 1
ATOM 757 C C . ALA A 1 96 ? -8.869 0.446 -5.136 1.00 92.56 96 ALA A C 1
ATOM 759 O O . ALA A 1 96 ? -8.599 0.677 -3.954 1.00 92.56 96 ALA A O 1
ATOM 760 N N . HIS A 1 97 ? -7.935 0.359 -6.088 1.00 93.50 97 HIS A N 1
ATOM 761 C CA . HIS A 1 97 ? -6.511 0.586 -5.861 1.00 93.50 97 HIS A CA 1
ATOM 762 C C . HIS A 1 97 ? -6.247 2.020 -5.376 1.00 93.50 97 HIS A C 1
ATOM 764 O O . HIS A 1 97 ? -5.722 2.214 -4.282 1.00 93.50 97 HIS A O 1
ATOM 770 N N . GLU A 1 98 ? -6.689 3.031 -6.125 1.00 92.31 98 GLU A N 1
ATOM 771 C CA . GLU A 1 98 ? -6.455 4.438 -5.764 1.00 92.31 98 GLU A CA 1
ATOM 772 C C . GLU A 1 98 ? -7.194 4.866 -4.490 1.00 92.31 98 GLU A C 1
ATOM 774 O O . GLU A 1 98 ? -6.677 5.650 -3.698 1.00 92.31 98 GLU A O 1
ATOM 779 N N . LEU A 1 99 ? -8.397 4.337 -4.248 1.00 92.88 99 LEU A N 1
ATOM 780 C CA . LEU A 1 99 ? -9.133 4.603 -3.011 1.00 92.88 99 LEU A CA 1
ATOM 781 C C . LEU A 1 99 ? -8.452 3.982 -1.784 1.00 92.88 99 LEU A C 1
ATOM 783 O O . LEU A 1 99 ? -8.570 4.531 -0.687 1.00 92.88 99 LEU A O 1
ATOM 787 N N . SER A 1 100 ? -7.718 2.877 -1.956 1.00 94.00 100 SER A N 1
ATOM 788 C CA . SER A 1 100 ? -6.891 2.305 -0.887 1.00 94.00 100 SER A CA 1
ATOM 789 C C . SER A 1 100 ? -5.752 3.257 -0.511 1.00 94.00 100 SER A C 1
ATOM 791 O O . SER A 1 100 ? -5.579 3.547 0.674 1.00 94.00 100 SER A O 1
ATOM 793 N N . HIS A 1 101 ? -5.059 3.820 -1.508 1.00 93.56 101 HIS A N 1
ATOM 794 C CA . HIS A 1 101 ? -4.033 4.855 -1.307 1.00 93.56 101 HIS A CA 1
ATOM 795 C C . HIS A 1 101 ? -4.614 6.111 -0.660 1.00 93.56 101 HIS A C 1
ATOM 797 O O . HIS A 1 101 ? -4.062 6.638 0.302 1.00 93.56 101 HIS A O 1
ATOM 803 N N . ALA A 1 102 ? -5.781 6.566 -1.123 1.00 91.69 102 ALA A N 1
ATOM 804 C CA . ALA A 1 102 ? -6.461 7.722 -0.548 1.00 91.69 102 ALA A CA 1
ATOM 805 C C . ALA A 1 102 ? -6.813 7.510 0.934 1.00 91.69 102 ALA A C 1
ATOM 807 O O . ALA A 1 102 ? -6.563 8.384 1.760 1.00 91.69 102 ALA A O 1
ATOM 808 N N . ALA A 1 103 ? -7.335 6.337 1.305 1.00 92.19 103 ALA A N 1
ATOM 809 C CA . ALA A 1 103 ? -7.630 6.016 2.704 1.00 92.19 103 ALA A CA 1
ATOM 810 C C . ALA A 1 103 ? -6.371 5.976 3.588 1.00 92.19 103 ALA A C 1
ATOM 812 O O . ALA A 1 103 ? -6.447 6.244 4.791 1.00 92.19 103 ALA A O 1
ATOM 813 N N . ARG A 1 104 ? -5.216 5.667 2.990 1.00 93.44 104 ARG A N 1
ATOM 814 C CA . ARG A 1 104 ? -3.902 5.605 3.638 1.00 93.44 104 ARG A CA 1
ATOM 815 C C . ARG A 1 104 ? -3.029 6.832 3.371 1.00 93.44 104 ARG A C 1
ATOM 817 O O . ARG A 1 104 ? -1.838 6.798 3.647 1.00 93.44 104 ARG A O 1
ATOM 824 N N . SER A 1 105 ? -3.608 7.958 2.961 1.00 90.88 105 SER A N 1
ATOM 825 C CA . SER A 1 105 ? -2.850 9.168 2.613 1.00 90.88 105 SER A CA 1
ATOM 826 C C . SER A 1 105 ? -2.015 9.769 3.754 1.00 90.88 105 SER A C 1
ATOM 828 O O . SER A 1 105 ? -1.167 10.622 3.512 1.00 90.88 105 SER A O 1
ATOM 830 N N . SER A 1 106 ? -2.294 9.398 5.007 1.00 90.88 106 SER A N 1
ATOM 831 C CA . SER A 1 106 ? -1.523 9.798 6.193 1.00 90.88 106 SER A CA 1
ATOM 832 C C . SER A 1 106 ? -0.325 8.886 6.482 1.00 90.88 106 SER A C 1
ATOM 834 O O . SER A 1 106 ? 0.429 9.144 7.419 1.00 90.88 106 SER A O 1
ATOM 836 N N . PHE A 1 107 ? -0.152 7.812 5.713 1.00 91.88 107 PHE A N 1
ATOM 837 C CA . PHE A 1 107 ? 0.987 6.908 5.786 1.00 91.88 107 PHE A CA 1
ATOM 838 C C . PHE A 1 107 ? 2.035 7.326 4.755 1.00 91.88 107 PHE A C 1
ATOM 840 O O . PHE A 1 107 ? 1.729 7.946 3.739 1.00 91.88 107 PHE A O 1
ATOM 847 N N . GLN A 1 108 ? 3.292 6.973 5.012 1.00 86.19 108 GLN A N 1
ATOM 848 C CA . GLN A 1 108 ? 4.325 7.117 3.995 1.00 86.19 108 GLN A CA 1
ATOM 849 C C . GLN A 1 108 ? 4.098 6.075 2.896 1.00 86.19 108 GLN A C 1
ATOM 851 O O . GLN A 1 108 ? 3.987 4.881 3.186 1.00 86.19 108 GLN A O 1
ATOM 856 N N . GLU A 1 109 ? 4.035 6.537 1.647 1.00 79.75 109 GLU A N 1
ATOM 857 C CA . GLU A 1 109 ? 3.944 5.663 0.479 1.00 79.75 109 GLU A CA 1
ATOM 858 C C . GLU A 1 109 ? 5.160 4.727 0.426 1.00 79.75 109 GLU A C 1
ATOM 860 O O . GLU A 1 109 ? 6.312 5.154 0.553 1.00 79.75 109 GLU A O 1
ATOM 865 N N . GLY A 1 110 ? 4.909 3.441 0.199 1.00 84.81 110 GLY A N 1
ATOM 866 C CA . GLY A 1 110 ? 5.942 2.411 0.209 1.00 84.81 110 GLY A CA 1
ATOM 867 C C . GLY A 1 110 ? 5.523 1.162 -0.555 1.00 84.81 110 GLY A C 1
ATOM 868 O O . GLY A 1 110 ? 4.458 1.107 -1.168 1.00 84.81 110 GLY A O 1
ATOM 869 N N . CYS A 1 111 ? 6.359 0.122 -0.507 1.00 89.62 111 CYS A N 1
ATOM 870 C CA . CYS A 1 111 ? 6.064 -1.141 -1.195 1.00 89.62 111 CYS A CA 1
ATOM 871 C C . CYS A 1 111 ? 4.856 -1.853 -0.571 1.00 89.62 111 CYS A C 1
ATOM 873 O O . CYS A 1 111 ? 4.100 -2.534 -1.266 1.00 89.62 111 CYS A O 1
ATOM 875 N N . PHE A 1 112 ? 4.677 -1.688 0.738 1.00 94.00 112 PHE A N 1
ATOM 876 C CA . PHE A 1 112 ? 3.550 -2.236 1.474 1.00 94.00 112 PHE A CA 1
ATOM 877 C C . PHE A 1 112 ? 2.216 -1.594 1.080 1.00 94.00 112 PHE A C 1
ATOM 879 O O . PHE A 1 112 ? 1.214 -2.292 0.965 1.00 94.00 112 PHE A O 1
ATOM 886 N N . ASP A 1 113 ? 2.208 -0.288 0.825 1.00 93.38 113 ASP A N 1
ATOM 887 C CA . ASP A 1 113 ? 1.002 0.440 0.424 1.00 93.38 113 ASP A CA 1
ATOM 888 C C . ASP A 1 113 ? 0.474 -0.074 -0.923 1.00 93.38 113 ASP A C 1
ATOM 890 O O . ASP A 1 113 ? -0.681 -0.474 -1.060 1.00 93.38 113 ASP A O 1
ATOM 894 N N . GLU A 1 114 ? 1.387 -0.239 -1.880 1.00 93.06 114 GLU A N 1
ATOM 895 C CA . GLU A 1 114 ? 1.120 -0.889 -3.161 1.00 93.06 114 GLU A CA 1
ATOM 896 C C . GLU A 1 114 ? 0.681 -2.348 -2.991 1.00 93.06 114 GLU A C 1
ATOM 898 O O . GLU A 1 114 ? -0.236 -2.806 -3.670 1.00 93.06 114 GLU A O 1
ATOM 903 N N . HIS A 1 115 ? 1.294 -3.100 -2.070 1.00 94.75 115 HIS A N 1
ATOM 904 C CA . HIS A 1 115 ? 0.876 -4.471 -1.764 1.00 94.75 115 HIS A CA 1
ATOM 905 C C . HIS A 1 115 ? -0.583 -4.540 -1.293 1.00 94.75 115 HIS A C 1
ATOM 907 O O . HIS A 1 115 ? -1.329 -5.395 -1.775 1.00 94.75 115 HIS A O 1
ATOM 913 N N . LEU A 1 116 ? -1.003 -3.636 -0.405 1.00 95.81 116 LEU A N 1
ATOM 914 C CA . LEU A 1 116 ? -2.388 -3.542 0.056 1.00 95.81 116 LEU A CA 1
ATOM 915 C C . LEU A 1 116 ? -3.333 -3.140 -1.081 1.00 95.81 116 LEU A C 1
ATOM 917 O O . LEU A 1 116 ? -4.343 -3.809 -1.301 1.00 95.81 116 LEU A O 1
ATOM 921 N N . ALA A 1 117 ? -2.990 -2.099 -1.840 1.00 93.81 117 ALA A N 1
ATOM 922 C CA . ALA A 1 117 ? -3.817 -1.604 -2.935 1.00 93.81 117 ALA A CA 1
ATOM 923 C C . ALA A 1 117 ? -3.995 -2.657 -4.045 1.00 93.81 117 ALA A C 1
ATOM 925 O O . ALA A 1 117 ? -5.096 -2.856 -4.560 1.00 93.81 117 ALA A O 1
ATOM 926 N N . TYR A 1 118 ? -2.939 -3.404 -4.387 1.00 94.00 118 TYR A N 1
ATOM 927 C CA . TYR A 1 118 ? -3.030 -4.495 -5.357 1.00 94.00 118 TYR A CA 1
ATOM 928 C C . TYR A 1 118 ? -3.728 -5.743 -4.823 1.00 94.00 118 TYR A C 1
ATOM 930 O O . TYR A 1 118 ? -4.165 -6.536 -5.650 1.00 94.00 118 TYR A O 1
ATOM 938 N N . ALA A 1 119 ? -3.876 -5.955 -3.511 1.00 94.25 119 ALA A N 1
ATOM 939 C CA . ALA A 1 119 ? -4.471 -7.183 -2.966 1.00 94.25 119 ALA A CA 1
ATOM 940 C C . ALA A 1 119 ? -5.923 -7.419 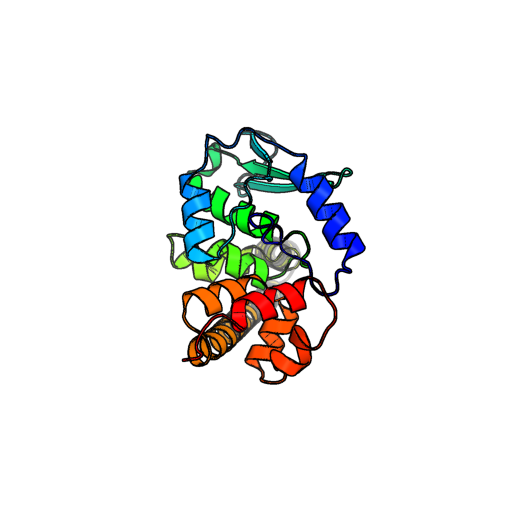-3.427 1.00 94.25 119 ALA A C 1
ATOM 942 O O . ALA A 1 119 ? -6.345 -8.573 -3.551 1.00 94.25 119 ALA A O 1
ATOM 943 N N . LEU A 1 120 ? -6.647 -6.341 -3.745 1.00 93.38 120 LEU A N 1
ATOM 944 C CA . LEU A 1 120 ? -8.010 -6.363 -4.288 1.00 93.38 120 LEU A CA 1
ATOM 945 C C . LEU A 1 120 ? -8.076 -6.668 -5.790 1.00 93.38 120 LEU A C 1
ATOM 947 O O . LEU A 1 120 ? -9.161 -6.832 -6.344 1.00 93.38 120 LEU A O 1
ATOM 951 N N . SER A 1 121 ? -6.929 -6.773 -6.461 1.00 91.94 121 SER A N 1
ATOM 952 C CA . SER A 1 121 ? -6.875 -7.095 -7.880 1.00 91.94 121 SER A CA 1
ATOM 953 C C . SER A 1 121 ? -7.434 -8.487 -8.172 1.00 91.94 121 SER A C 1
ATOM 955 O O . SER A 1 121 ? -7.077 -9.486 -7.538 1.00 91.94 121 SER A O 1
ATOM 957 N N . SER A 1 122 ? -8.248 -8.574 -9.223 1.00 90.75 122 SER A N 1
ATOM 958 C CA . SER A 1 122 ? -8.752 -9.844 -9.752 1.00 90.75 122 SER A CA 1
ATOM 959 C C . SER A 1 122 ? -7.634 -10.735 -10.318 1.00 90.75 122 SER A C 1
ATOM 961 O O . SER A 1 122 ? -7.735 -11.964 -10.315 1.00 90.75 122 SER A O 1
ATOM 963 N N . SER A 1 123 ? -6.531 -10.132 -10.773 1.00 91.19 123 SER A N 1
ATOM 964 C CA . SER A 1 123 ? -5.404 -10.835 -11.383 1.00 91.19 123 SER A CA 1
ATOM 965 C C . SER A 1 123 ? -4.362 -11.226 -10.342 1.00 91.19 123 SER A C 1
ATOM 967 O O . SER A 1 123 ? -3.734 -10.381 -9.708 1.00 91.19 123 SER A O 1
ATOM 969 N N . SER A 1 124 ? -4.091 -12.528 -10.212 1.00 90.81 124 SER A N 1
ATOM 970 C CA . SER A 1 124 ? -2.987 -13.034 -9.380 1.00 90.81 124 SER A CA 1
ATOM 971 C C . SER A 1 124 ? -1.627 -12.469 -9.797 1.00 90.81 124 SER A C 1
ATOM 973 O O . SER A 1 124 ? -0.780 -12.228 -8.938 1.00 90.81 124 SER A O 1
ATOM 975 N N . LEU A 1 125 ? -1.435 -12.208 -11.095 1.00 90.44 125 LEU A N 1
ATOM 976 C CA . LEU A 1 125 ? -0.214 -11.600 -11.609 1.00 90.44 125 LEU A CA 1
ATOM 977 C C . LEU A 1 125 ? -0.049 -10.175 -11.073 1.00 90.44 125 LEU A C 1
ATOM 979 O O . LEU A 1 125 ? 1.025 -9.844 -10.581 1.00 90.44 125 LEU A O 1
ATOM 983 N N . ARG A 1 126 ? -1.107 -9.354 -11.109 1.00 89.81 126 ARG A N 1
ATOM 984 C CA . ARG A 1 126 ? -1.068 -7.976 -10.590 1.00 89.81 126 ARG A CA 1
ATOM 985 C C . ARG A 1 126 ? -0.954 -7.944 -9.068 1.00 89.81 126 ARG A C 1
ATOM 987 O O . ARG A 1 126 ? -0.134 -7.194 -8.558 1.00 89.81 126 ARG A O 1
ATOM 994 N N . ARG A 1 127 ? -1.649 -8.835 -8.353 1.00 91.94 127 ARG A N 1
ATOM 995 C CA . ARG A 1 127 ? -1.491 -8.991 -6.893 1.00 91.94 127 ARG A CA 1
ATOM 996 C C . ARG A 1 127 ? -0.040 -9.216 -6.471 1.00 91.94 127 ARG A C 1
ATOM 998 O O . ARG A 1 127 ? 0.391 -8.695 -5.450 1.00 91.94 127 ARG A O 1
ATOM 1005 N N . PHE A 1 128 ? 0.713 -10.005 -7.238 1.00 90.94 128 PHE A N 1
ATOM 1006 C CA . PHE A 1 128 ? 2.088 -10.355 -6.882 1.00 90.94 128 PHE A CA 1
ATOM 1007 C C . PHE A 1 128 ? 3.141 -9.399 -7.464 1.00 90.94 128 PHE A C 1
ATOM 1009 O O . PHE A 1 128 ? 4.102 -9.054 -6.776 1.00 90.94 128 PHE A O 1
ATOM 1016 N N . TRP A 1 129 ? 2.985 -8.982 -8.723 1.00 90.44 129 TRP A N 1
ATOM 1017 C CA . TRP A 1 129 ? 3.979 -8.183 -9.451 1.00 90.44 129 TRP A CA 1
ATOM 1018 C C . TRP A 1 129 ? 3.651 -6.695 -9.531 1.00 90.44 129 TRP A C 1
ATOM 1020 O O . TRP A 1 129 ? 4.553 -5.910 -9.794 1.00 90.44 129 TRP A O 1
ATOM 1030 N N . GLY A 1 130 ? 2.409 -6.284 -9.286 1.00 88.62 130 GLY A N 1
ATOM 1031 C CA . GLY A 1 130 ? 2.028 -4.870 -9.242 1.00 88.62 130 GLY A CA 1
ATOM 1032 C C . GLY A 1 130 ? 2.933 -4.053 -8.312 1.00 88.62 130 GLY A C 1
ATOM 1033 O O . GLY A 1 130 ? 3.598 -3.135 -8.794 1.00 88.62 130 GLY A O 1
ATOM 1034 N N . PRO A 1 131 ? 3.114 -4.461 -7.037 1.00 90.31 131 PRO A N 1
ATOM 1035 C CA . PRO A 1 131 ? 3.956 -3.718 -6.097 1.00 90.31 131 PRO A CA 1
ATOM 1036 C C . PRO A 1 131 ? 5.436 -3.650 -6.497 1.00 90.31 131 PRO A C 1
ATOM 1038 O O . PRO A 1 131 ? 6.161 -2.760 -6.059 1.00 90.31 131 PRO A O 1
ATOM 1041 N N . PHE A 1 132 ? 5.906 -4.584 -7.331 1.00 88.94 132 PHE A N 1
ATOM 1042 C CA . PHE A 1 132 ? 7.273 -4.560 -7.847 1.00 88.94 132 PHE A CA 1
ATOM 1043 C C . PHE A 1 132 ? 7.481 -3.403 -8.827 1.00 88.94 132 PHE A C 1
ATOM 1045 O O . PHE A 1 132 ? 8.499 -2.722 -8.759 1.00 88.94 132 PHE A O 1
ATOM 1052 N N . PHE A 1 133 ? 6.521 -3.161 -9.723 1.00 83.69 133 PHE A N 1
ATOM 1053 C CA . PHE A 1 133 ? 6.643 -2.128 -10.753 1.00 83.69 133 PHE A CA 1
ATOM 1054 C C . PHE A 1 133 ? 6.277 -0.725 -10.263 1.00 83.69 133 PHE A C 1
ATOM 1056 O O . PHE A 1 133 ? 6.745 0.249 -10.850 1.00 83.69 133 PHE A O 1
ATOM 1063 N N . SER A 1 134 ? 5.531 -0.609 -9.163 1.00 77.69 134 SER A N 1
ATOM 1064 C CA . SER A 1 134 ? 5.190 0.680 -8.546 1.00 77.69 134 SER A CA 1
ATOM 1065 C C . SER A 1 134 ? 6.336 1.335 -7.758 1.00 77.69 134 SER A C 1
ATOM 1067 O O . SER A 1 134 ? 6.175 2.422 -7.204 1.00 77.69 134 SER A O 1
ATOM 1069 N N . GLN A 1 135 ? 7.525 0.721 -7.690 1.00 74.38 135 GLN A N 1
ATOM 1070 C CA . GLN A 1 135 ? 8.655 1.294 -6.952 1.00 74.38 135 GLN A CA 1
ATOM 1071 C C . GLN A 1 135 ? 9.239 2.518 -7.675 1.00 74.38 135 GLN A C 1
ATOM 1073 O O . GLN A 1 135 ? 10.010 2.397 -8.632 1.00 74.38 135 GLN A O 1
ATOM 1078 N N . LYS A 1 136 ? 8.880 3.707 -7.172 1.00 68.62 136 LYS A N 1
ATOM 1079 C CA . LYS A 1 136 ? 8.992 5.008 -7.857 1.00 68.62 136 LYS A CA 1
ATOM 1080 C C . LYS A 1 136 ? 10.399 5.411 -8.324 1.00 68.62 136 LYS A C 1
ATOM 1082 O O . LYS A 1 136 ? 10.511 6.206 -9.250 1.00 68.62 136 LYS A O 1
ATOM 1087 N N . THR A 1 137 ? 11.477 4.901 -7.723 1.00 68.62 137 THR A N 1
ATOM 1088 C CA . THR A 1 137 ? 12.829 5.452 -7.956 1.00 68.62 137 THR A CA 1
ATOM 1089 C C . THR A 1 137 ? 13.765 4.571 -8.775 1.00 68.62 137 THR A C 1
ATOM 1091 O O . THR A 1 137 ? 14.426 5.067 -9.684 1.00 68.62 137 THR A O 1
ATOM 1094 N N . TRP A 1 138 ? 13.863 3.274 -8.487 1.00 78.88 138 TRP A N 1
ATOM 1095 C CA . TRP A 1 138 ? 14.963 2.463 -9.025 1.00 78.88 138 TRP A CA 1
ATOM 1096 C C . TRP A 1 138 ? 14.547 1.504 -10.147 1.00 78.88 138 TRP A C 1
ATOM 1098 O O . TRP A 1 138 ? 15.374 1.206 -11.008 1.00 78.88 138 TRP A O 1
ATOM 1108 N N . ILE A 1 139 ? 13.284 1.070 -10.208 1.00 85.31 139 ILE A N 1
ATOM 1109 C CA . ILE A 1 139 ? 12.785 0.212 -11.297 1.00 85.31 139 ILE A CA 1
ATOM 1110 C C . ILE A 1 139 ? 12.786 0.946 -12.645 1.00 85.31 139 ILE A C 1
ATOM 1112 O O . ILE A 1 139 ? 13.347 0.397 -13.598 1.00 85.31 139 ILE A O 1
ATOM 1116 N N . PRO A 1 140 ? 12.259 2.186 -12.760 1.00 85.94 140 PRO A N 1
ATOM 1117 C CA . PRO A 1 140 ? 12.333 2.930 -14.016 1.00 85.94 140 PRO A CA 1
ATOM 1118 C C . PRO A 1 140 ? 13.780 3.160 -14.462 1.00 85.94 140 PRO A C 1
ATOM 1120 O O . PRO A 1 140 ? 14.094 3.029 -15.644 1.00 85.94 140 PRO A O 1
ATOM 1123 N N . LEU A 1 141 ? 14.686 3.428 -13.513 1.00 87.56 141 LEU A N 1
ATOM 1124 C CA . LEU A 1 141 ? 16.110 3.587 -13.797 1.00 87.56 141 LEU A CA 1
ATOM 1125 C C . LEU A 1 141 ? 16.733 2.288 -14.322 1.00 87.56 141 LEU A C 1
ATOM 1127 O O . LEU A 1 141 ? 17.398 2.318 -15.354 1.00 87.56 141 LEU A O 1
ATOM 1131 N N . LEU A 1 142 ? 16.506 1.146 -13.662 1.00 90.25 142 LEU A N 1
ATOM 1132 C CA . LEU A 1 142 ? 16.980 -0.157 -14.144 1.00 90.25 142 LEU A CA 1
ATOM 1133 C C . LEU A 1 142 ? 16.423 -0.479 -15.530 1.00 90.25 142 LEU A C 1
ATOM 1135 O O . LEU A 1 142 ? 17.156 -0.989 -16.379 1.00 90.25 142 LEU A O 1
ATOM 1139 N N . TRP A 1 143 ? 15.157 -0.147 -15.782 1.00 89.62 143 TRP A N 1
ATOM 1140 C CA . TRP A 1 143 ? 14.540 -0.319 -17.090 1.00 89.62 143 TRP A CA 1
ATOM 1141 C C . TRP A 1 143 ? 15.259 0.515 -18.154 1.00 89.62 143 TRP A C 1
ATOM 1143 O O . TRP A 1 143 ? 15.726 -0.048 -19.139 1.00 89.62 143 TRP A O 1
ATOM 1153 N N . VAL A 1 144 ? 15.471 1.815 -17.925 1.00 90.19 144 VAL A N 1
ATOM 1154 C CA . VAL A 1 144 ? 16.238 2.690 -18.833 1.00 90.19 144 VAL A CA 1
ATOM 1155 C C . VAL A 1 144 ? 17.663 2.157 -19.043 1.00 90.19 144 VAL A C 1
ATOM 1157 O O . VAL A 1 144 ? 18.110 1.997 -20.182 1.00 90.19 144 VAL A O 1
ATOM 1160 N N . LEU A 1 145 ? 18.376 1.801 -17.973 1.00 91.19 145 LEU A N 1
ATOM 1161 C CA . LEU A 1 145 ? 19.741 1.272 -18.061 1.00 91.19 145 LEU A CA 1
ATOM 1162 C C . LEU A 1 145 ? 19.820 -0.047 -18.841 1.00 91.19 145 LEU A C 1
ATOM 1164 O O . LEU A 1 145 ? 20.841 -0.303 -19.473 1.00 91.19 145 LEU A O 1
ATOM 1168 N N . SER A 1 146 ? 18.753 -0.849 -18.860 1.00 91.81 146 SER A N 1
ATOM 1169 C CA . SER A 1 146 ? 18.689 -2.103 -19.626 1.00 91.81 146 SER A CA 1
ATOM 1170 C C . SER A 1 146 ? 18.760 -1.899 -21.134 1.00 91.81 146 SER A C 1
ATOM 1172 O O . SER A 1 146 ? 19.264 -2.771 -21.840 1.00 91.81 146 SER A O 1
ATOM 1174 N N . TRP A 1 147 ? 18.291 -0.752 -21.627 1.00 89.31 147 TRP A N 1
ATOM 1175 C CA . TRP A 1 147 ? 18.249 -0.452 -23.056 1.00 89.31 147 TRP A CA 1
ATOM 1176 C C . TRP A 1 147 ? 19.392 0.463 -23.477 1.00 89.31 147 TRP A C 1
ATOM 1178 O O . TRP A 1 147 ? 20.140 0.149 -24.401 1.00 89.31 147 TRP A O 1
ATOM 1188 N N . PHE A 1 148 ? 19.556 1.590 -22.786 1.00 91.00 148 PHE A N 1
ATOM 1189 C CA . PHE A 1 148 ? 20.417 2.668 -23.267 1.00 91.00 148 PHE A CA 1
ATOM 1190 C C . PHE A 1 148 ? 21.898 2.428 -22.982 1.00 91.00 148 PHE A C 1
ATOM 1192 O O . PHE A 1 148 ? 22.740 2.787 -23.805 1.00 91.00 148 PHE A O 1
ATOM 1199 N N . LEU A 1 149 ? 22.238 1.791 -21.857 1.00 88.75 149 LEU A N 1
ATOM 1200 C CA . LEU A 1 149 ? 23.638 1.584 -21.488 1.00 88.75 149 LEU A CA 1
ATOM 1201 C C . LEU A 1 149 ? 24.329 0.539 -22.394 1.00 88.75 149 LEU A C 1
ATOM 1203 O O . LEU A 1 149 ? 25.397 0.852 -22.927 1.00 88.75 149 LEU A O 1
ATOM 1207 N N . PRO A 1 150 ? 23.739 -0.647 -22.672 1.00 87.19 150 PRO A N 1
ATOM 1208 C CA . PRO A 1 150 ? 24.300 -1.575 -23.653 1.00 87.19 150 PRO A CA 1
ATOM 1209 C C . PRO A 1 150 ? 24.303 -1.010 -25.076 1.00 87.19 150 PRO A C 1
ATOM 1211 O O . PRO A 1 150 ? 25.288 -1.187 -25.787 1.00 87.19 150 PRO A O 1
ATOM 1214 N N . ALA A 1 151 ? 23.240 -0.304 -25.487 1.00 87.75 151 ALA A N 1
ATOM 1215 C CA . ALA A 1 151 ? 23.151 0.286 -26.823 1.00 87.75 151 ALA A CA 1
ATOM 1216 C C . ALA A 1 151 ? 24.221 1.361 -27.056 1.00 87.75 151 ALA A C 1
ATOM 1218 O O . ALA A 1 151 ? 24.869 1.362 -28.099 1.00 87.75 151 ALA A O 1
ATOM 1219 N N . GLY A 1 152 ? 24.472 2.226 -26.069 1.00 88.31 152 GLY A N 1
ATOM 1220 C CA . GLY A 1 152 ? 25.567 3.192 -26.130 1.00 88.31 152 GLY A CA 1
ATOM 1221 C C . GLY A 1 152 ? 26.919 2.495 -26.281 1.00 88.31 152 GLY A C 1
ATOM 1222 O O . GLY A 1 152 ? 27.685 2.815 -27.185 1.00 88.31 152 GLY A O 1
ATOM 1223 N N . LEU A 1 153 ? 27.193 1.478 -25.460 1.00 87.38 153 LEU A N 1
ATOM 1224 C CA . LEU A 1 153 ? 28.461 0.742 -25.502 1.00 87.38 153 LEU A CA 1
ATOM 1225 C C . LEU A 1 153 ? 28.637 -0.136 -26.746 1.00 87.38 153 LEU A C 1
ATOM 1227 O O . LEU A 1 153 ? 29.773 -0.421 -27.109 1.00 87.38 153 LEU A O 1
ATOM 1231 N N . LEU A 1 154 ? 27.558 -0.525 -27.426 1.00 86.50 154 LEU A N 1
ATOM 1232 C CA . LEU A 1 154 ? 27.636 -1.149 -28.749 1.00 86.50 154 LEU A CA 1
ATOM 1233 C C . LEU A 1 154 ? 28.163 -0.177 -29.817 1.00 86.50 154 LEU A C 1
ATOM 1235 O O . LEU A 1 154 ? 28.809 -0.622 -30.760 1.00 86.50 154 LEU A O 1
ATOM 1239 N N . LEU A 1 155 ? 27.912 1.130 -29.674 1.00 86.38 155 LEU A N 1
ATOM 1240 C CA . LEU A 1 155 ? 28.333 2.150 -30.642 1.00 86.38 155 LEU A CA 1
ATOM 1241 C C . LEU A 1 155 ? 29.776 2.629 -30.428 1.00 86.38 155 LEU A C 1
ATOM 1243 O O . LEU A 1 155 ? 30.455 2.949 -31.400 1.00 86.38 155 LEU A O 1
ATOM 1247 N N . ILE A 1 156 ? 30.237 2.702 -29.174 1.00 87.19 156 ILE A N 1
ATOM 1248 C CA . ILE A 1 156 ? 31.546 3.296 -28.821 1.00 87.19 156 ILE A CA 1
ATOM 1249 C C . ILE A 1 156 ? 32.509 2.341 -28.102 1.00 87.19 156 ILE A C 1
ATOM 1251 O O . ILE A 1 156 ? 33.652 2.708 -27.836 1.00 87.19 156 ILE A O 1
ATOM 1255 N N . GLY A 1 157 ? 32.056 1.143 -27.732 1.00 86.56 157 GLY A N 1
ATOM 1256 C CA . GLY A 1 157 ? 32.782 0.218 -26.865 1.00 86.56 157 GLY A CA 1
ATOM 1257 C C . GLY A 1 157 ? 33.145 -1.111 -27.526 1.00 86.56 157 GLY A C 1
ATOM 1258 O O . GLY A 1 157 ? 32.945 -1.341 -28.715 1.00 86.56 157 GLY A O 1
ATOM 1259 N N . SER A 1 158 ? 33.707 -2.012 -26.718 1.00 90.94 158 SER A N 1
ATOM 1260 C CA . SER A 1 158 ? 34.025 -3.381 -27.135 1.00 90.94 158 SER A CA 1
ATOM 1261 C C . SER A 1 158 ? 32.872 -4.341 -26.828 1.00 90.94 158 SER A C 1
ATOM 1263 O O . SER A 1 158 ? 32.096 -4.120 -25.895 1.00 90.94 158 SER A O 1
ATOM 1265 N N . PHE A 1 159 ? 32.816 -5.484 -27.520 1.00 89.62 159 PHE A N 1
ATOM 1266 C CA . PHE A 1 159 ? 31.883 -6.567 -27.172 1.00 89.62 159 PHE A CA 1
ATOM 1267 C C . PHE A 1 159 ? 32.009 -7.024 -25.708 1.00 89.62 159 PHE A C 1
ATOM 1269 O O . PHE A 1 159 ? 31.013 -7.406 -25.093 1.00 89.62 159 PHE A O 1
ATOM 1276 N N . SER A 1 160 ? 33.212 -6.973 -25.129 1.00 92.25 160 SER A N 1
ATOM 1277 C CA . SER A 1 160 ? 33.432 -7.293 -23.713 1.00 92.25 160 SER A CA 1
ATOM 1278 C C . SER A 1 160 ? 32.753 -6.282 -22.789 1.00 92.25 160 SER A C 1
ATOM 1280 O O . SER A 1 160 ? 32.134 -6.680 -21.805 1.00 92.25 160 SER A O 1
ATOM 1282 N N . SER A 1 161 ? 32.799 -4.991 -23.129 1.00 90.06 161 SER A N 1
ATOM 1283 C CA . SER A 1 161 ? 32.127 -3.924 -22.378 1.00 90.06 161 SER A CA 1
ATOM 1284 C C . SER A 1 161 ? 30.612 -4.131 -22.356 1.00 90.06 161 SER A C 1
ATOM 1286 O O . SER A 1 161 ? 30.002 -4.072 -21.295 1.00 90.06 161 SER A O 1
ATOM 1288 N N . VAL A 1 162 ? 30.017 -4.483 -23.500 1.00 90.12 162 VAL A N 1
ATOM 1289 C CA . VAL A 1 162 ? 28.577 -4.776 -23.611 1.00 90.12 162 VAL A CA 1
ATOM 1290 C C . VAL A 1 162 ? 28.176 -5.973 -22.741 1.00 90.12 162 VAL A C 1
ATOM 1292 O O . VAL A 1 162 ? 27.178 -5.908 -22.025 1.00 90.12 162 VAL A O 1
ATOM 1295 N N . LYS A 1 163 ? 28.973 -7.053 -22.744 1.00 92.38 163 LYS A N 1
ATOM 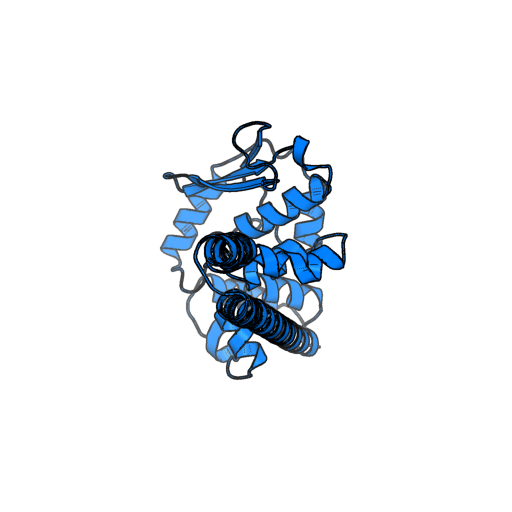1296 C CA . LYS A 1 163 ? 28.735 -8.230 -21.887 1.00 92.38 163 LYS A CA 1
ATOM 1297 C C . LYS A 1 163 ? 28.769 -7.877 -20.400 1.00 92.38 163 LYS A C 1
ATOM 1299 O O . LYS A 1 163 ? 27.882 -8.299 -19.662 1.00 92.38 163 LYS A O 1
ATOM 1304 N N . ILE A 1 164 ? 29.766 -7.102 -19.969 1.00 92.69 164 ILE A N 1
ATOM 1305 C CA . ILE A 1 164 ? 29.888 -6.651 -18.574 1.00 92.69 164 ILE A CA 1
ATOM 1306 C C . ILE A 1 164 ? 28.663 -5.823 -18.181 1.00 92.69 164 ILE A C 1
ATOM 1308 O O . ILE A 1 164 ? 28.084 -6.049 -17.123 1.00 92.69 164 ILE A O 1
ATOM 1312 N N . THR A 1 165 ? 28.215 -4.913 -19.043 1.00 92.19 165 THR A N 1
ATOM 1313 C CA . THR A 1 165 ? 27.024 -4.100 -18.785 1.00 92.19 165 THR A CA 1
ATOM 1314 C C . THR A 1 165 ? 25.763 -4.938 -18.641 1.00 92.19 165 THR A C 1
ATOM 1316 O O . THR A 1 165 ? 25.015 -4.729 -17.689 1.00 92.19 165 THR A O 1
ATOM 1319 N N . TYR A 1 166 ? 25.533 -5.913 -19.525 1.00 92.56 166 TYR A N 1
ATOM 1320 C CA . TYR A 1 166 ? 24.399 -6.826 -19.367 1.00 92.56 166 TYR A CA 1
ATOM 1321 C C . TYR A 1 166 ? 24.491 -7.646 -18.079 1.00 92.56 166 TYR A C 1
ATOM 1323 O O . TYR A 1 166 ? 23.469 -7.861 -17.436 1.00 92.56 166 TYR A O 1
ATOM 1331 N N . ALA A 1 167 ? 25.692 -8.058 -17.664 1.00 94.00 167 ALA A N 1
ATOM 1332 C CA . ALA A 1 167 ? 25.878 -8.743 -16.388 1.00 94.00 167 ALA A CA 1
ATOM 1333 C C . ALA A 1 167 ? 25.543 -7.833 -15.192 1.00 94.00 167 ALA A C 1
ATOM 1335 O O . ALA A 1 167 ? 24.867 -8.276 -14.267 1.00 94.00 167 ALA A O 1
ATOM 1336 N N . LEU A 1 168 ? 25.950 -6.559 -15.222 1.00 93.25 168 LEU A N 1
ATOM 1337 C CA . LEU A 1 168 ? 25.633 -5.587 -14.169 1.00 93.25 168 LEU A CA 1
ATOM 1338 C C . LEU A 1 168 ? 24.134 -5.284 -14.097 1.00 93.25 168 LEU A C 1
ATOM 1340 O O . LEU A 1 168 ? 23.549 -5.345 -13.018 1.00 93.25 168 LEU A O 1
ATOM 1344 N N . VAL A 1 169 ? 23.496 -5.002 -15.235 1.00 93.50 169 VAL A N 1
ATOM 1345 C CA . VAL A 1 169 ? 22.051 -4.734 -15.278 1.00 93.50 169 VAL A CA 1
ATOM 1346 C C . VAL A 1 169 ? 21.252 -5.985 -14.911 1.00 93.50 169 VAL A C 1
ATOM 1348 O O . VAL A 1 169 ? 20.303 -5.900 -14.135 1.00 93.50 169 VAL A O 1
ATOM 1351 N N . GLY A 1 170 ? 21.663 -7.156 -15.400 1.00 94.75 170 GLY A N 1
ATOM 1352 C CA . GLY A 1 170 ? 21.075 -8.441 -15.023 1.00 94.75 170 GLY A CA 1
ATOM 1353 C C . GLY A 1 170 ? 21.214 -8.727 -13.527 1.00 94.75 170 GLY A C 1
ATOM 1354 O O . GLY A 1 170 ? 20.251 -9.153 -12.897 1.00 94.75 170 GLY A O 1
ATOM 1355 N N . GLY A 1 171 ? 22.369 -8.416 -12.932 1.00 95.12 171 GLY A N 1
ATOM 1356 C CA . GLY A 1 171 ? 22.577 -8.472 -11.483 1.00 95.12 171 GLY A CA 1
ATOM 1357 C C . GLY A 1 171 ? 21.670 -7.503 -10.719 1.00 95.12 171 GLY A C 1
ATOM 1358 O O . GLY A 1 171 ? 21.115 -7.871 -9.685 1.00 95.12 171 GLY A O 1
ATOM 1359 N N . GLY A 1 172 ? 21.451 -6.299 -11.258 1.00 93.50 172 GLY A N 1
ATOM 1360 C CA . GLY A 1 172 ? 20.484 -5.329 -10.740 1.00 93.50 172 GLY A CA 1
ATOM 1361 C C . GLY A 1 172 ? 19.057 -5.879 -10.721 1.00 93.50 172 GLY A C 1
ATOM 1362 O O . GLY A 1 172 ? 18.414 -5.865 -9.673 1.00 93.50 172 GLY A O 1
ATOM 1363 N N . TRP A 1 173 ? 18.589 -6.445 -11.840 1.00 94.62 173 TRP A N 1
ATOM 1364 C CA . TRP A 1 173 ? 17.286 -7.117 -11.921 1.00 94.62 173 TRP A CA 1
ATOM 1365 C C . TRP A 1 173 ? 17.182 -8.324 -10.988 1.00 94.62 173 TRP A C 1
ATOM 1367 O O . TRP A 1 173 ? 16.156 -8.520 -10.347 1.00 94.62 173 TRP A O 1
ATOM 1377 N N . PHE A 1 174 ? 18.234 -9.130 -10.868 1.00 95.38 174 PHE A N 1
ATOM 1378 C CA . PHE A 1 174 ? 18.231 -10.263 -9.948 1.00 95.38 174 PHE A CA 1
ATOM 1379 C C . PHE A 1 174 ? 18.104 -9.803 -8.488 1.00 95.38 174 PHE A C 1
ATOM 1381 O O . PHE A 1 174 ? 17.241 -10.292 -7.763 1.00 95.38 174 PHE A O 1
ATOM 1388 N N . SER A 1 175 ? 18.903 -8.815 -8.074 1.00 93.75 175 SER A N 1
ATOM 1389 C CA . SER A 1 175 ? 18.844 -8.224 -6.730 1.00 93.75 175 SER A CA 1
ATOM 1390 C C . SER A 1 175 ? 17.462 -7.636 -6.423 1.00 93.75 175 SER A C 1
ATOM 1392 O O . SER A 1 175 ? 16.883 -7.896 -5.369 1.00 93.75 175 SER A O 1
ATOM 1394 N N . ALA A 1 176 ? 16.891 -6.915 -7.387 1.00 92.31 176 ALA A N 1
ATOM 1395 C CA . ALA A 1 176 ? 15.542 -6.372 -7.349 1.00 92.31 176 ALA A CA 1
ATOM 1396 C C . ALA A 1 176 ? 14.467 -7.440 -7.100 1.00 92.31 176 ALA A C 1
ATOM 1398 O O . ALA A 1 176 ? 13.629 -7.293 -6.208 1.00 92.31 176 ALA A O 1
ATOM 1399 N N . LEU A 1 177 ? 14.509 -8.528 -7.873 1.00 93.56 177 LEU A N 1
ATOM 1400 C CA . LEU A 1 177 ? 13.574 -9.646 -7.759 1.00 93.56 177 LEU A CA 1
ATOM 1401 C C . LEU A 1 177 ? 13.706 -10.355 -6.410 1.00 93.56 177 LEU A C 1
ATOM 1403 O O . LEU A 1 177 ? 12.697 -10.643 -5.767 1.00 93.56 177 LEU A O 1
ATOM 1407 N N . VAL A 1 178 ? 14.940 -10.598 -5.958 1.00 94.75 178 VAL A N 1
ATOM 1408 C CA . VAL A 1 178 ? 15.208 -11.202 -4.647 1.00 94.75 178 VAL A CA 1
ATOM 1409 C C . VAL A 1 178 ? 14.665 -10.312 -3.534 1.00 94.75 178 VAL A C 1
ATOM 1411 O O . VAL A 1 178 ? 13.936 -10.799 -2.674 1.00 94.75 178 VAL A O 1
ATOM 1414 N N . ARG A 1 179 ? 14.947 -9.004 -3.565 1.00 92.88 179 ARG A N 1
ATOM 1415 C CA . ARG A 1 179 ? 14.436 -8.050 -2.573 1.00 92.88 179 ARG A CA 1
ATOM 1416 C C . ARG A 1 179 ? 12.910 -8.050 -2.524 1.00 92.88 179 ARG A C 1
ATOM 1418 O O . ARG A 1 179 ? 12.349 -8.143 -1.436 1.00 92.88 179 ARG A O 1
ATOM 1425 N N . HIS A 1 180 ? 12.243 -7.972 -3.677 1.00 93.06 180 HIS A N 1
ATOM 1426 C CA . HIS A 1 180 ? 10.779 -8.026 -3.752 1.00 93.06 180 HIS A CA 1
ATOM 1427 C C . HIS A 1 180 ? 10.234 -9.316 -3.155 1.00 93.06 180 HIS A C 1
ATOM 1429 O O . HIS A 1 180 ? 9.339 -9.281 -2.319 1.00 93.06 180 HIS A O 1
ATOM 1435 N N . TYR A 1 181 ? 10.816 -10.456 -3.527 1.00 94.00 181 TYR A N 1
ATOM 1436 C CA . TYR A 1 181 ? 10.414 -11.748 -2.990 1.00 94.00 181 TYR A CA 1
ATOM 1437 C C . TYR A 1 181 ? 10.548 -11.807 -1.461 1.00 94.00 181 TYR A C 1
ATOM 1439 O O . TYR A 1 181 ? 9.610 -12.226 -0.784 1.00 94.00 181 TYR A O 1
ATOM 1447 N N . LEU A 1 182 ? 11.671 -11.340 -0.905 1.00 95.25 182 LEU A N 1
ATOM 1448 C CA . LEU A 1 182 ? 11.893 -11.301 0.544 1.00 95.25 182 LEU A CA 1
ATOM 1449 C C . LEU A 1 182 ? 10.883 -10.393 1.262 1.00 95.25 182 LEU A C 1
ATOM 1451 O O . LEU A 1 182 ? 10.337 -10.801 2.286 1.00 95.25 182 LEU A O 1
ATOM 1455 N N . LEU A 1 183 ? 10.572 -9.220 0.702 1.00 93.94 183 LEU A N 1
ATOM 1456 C CA . LEU A 1 183 ? 9.537 -8.326 1.238 1.00 93.94 183 LEU A CA 1
ATOM 1457 C C . LEU A 1 183 ? 8.154 -8.992 1.229 1.00 93.94 183 LEU A C 1
ATOM 1459 O O . LEU A 1 183 ? 7.456 -8.993 2.239 1.00 93.94 183 LEU A O 1
ATOM 1463 N N . GLN A 1 184 ? 7.777 -9.646 0.125 1.00 94.12 184 GLN A N 1
ATOM 1464 C CA . GLN A 1 184 ? 6.507 -10.376 0.042 1.00 94.12 184 GLN A CA 1
ATOM 1465 C C . GLN A 1 184 ? 6.424 -11.509 1.077 1.00 94.12 184 GLN A C 1
ATOM 1467 O O . GLN A 1 184 ? 5.354 -11.761 1.634 1.00 94.12 184 GLN A O 1
ATOM 1472 N N . LEU A 1 185 ? 7.538 -12.193 1.367 1.00 95.62 185 LEU A N 1
ATOM 1473 C CA . LEU A 1 185 ? 7.587 -13.186 2.442 1.00 95.62 185 LEU A CA 1
ATOM 1474 C C . LEU A 1 185 ? 7.381 -12.552 3.822 1.00 95.62 185 LEU A C 1
ATOM 1476 O O . LEU A 1 185 ? 6.656 -13.120 4.638 1.00 95.62 185 LEU A O 1
ATOM 1480 N N . GLN A 1 186 ? 7.976 -11.387 4.083 1.00 96.75 186 GLN A N 1
ATOM 1481 C CA . GLN A 1 186 ? 7.793 -10.665 5.345 1.00 96.75 186 GLN A CA 1
ATOM 1482 C C . GLN A 1 186 ? 6.335 -10.233 5.535 1.00 96.75 186 GLN A C 1
ATOM 1484 O O . GLN A 1 186 ? 5.761 -10.523 6.584 1.00 96.75 186 GLN A O 1
ATOM 1489 N N . TYR A 1 187 ? 5.692 -9.664 4.511 1.00 96.69 187 TYR A N 1
ATOM 1490 C CA . TYR A 1 187 ? 4.270 -9.301 4.576 1.00 96.69 187 TYR A CA 1
ATOM 1491 C C . TYR A 1 187 ? 3.379 -10.516 4.849 1.00 96.69 187 TYR A C 1
ATOM 1493 O O . TYR A 1 187 ? 2.512 -10.464 5.717 1.00 96.69 187 TYR A O 1
ATOM 1501 N N . ARG A 1 188 ? 3.633 -11.652 4.183 1.00 95.94 188 ARG A N 1
ATOM 1502 C CA . ARG A 1 188 ? 2.901 -12.905 4.443 1.00 95.94 188 ARG A CA 1
ATOM 1503 C C . ARG A 1 188 ? 3.109 -13.420 5.863 1.00 95.94 188 ARG A C 1
ATOM 1505 O O . ARG A 1 188 ? 2.170 -13.933 6.464 1.00 95.94 188 ARG A O 1
ATOM 1512 N N . LYS A 1 189 ? 4.324 -13.299 6.400 1.00 97.38 189 LYS A N 1
ATOM 1513 C CA . LYS A 1 189 ? 4.639 -13.718 7.769 1.00 97.38 189 LYS A CA 1
ATOM 1514 C C . LYS A 1 189 ? 3.913 -12.849 8.796 1.00 97.38 189 LYS A C 1
ATOM 1516 O O . LYS A 1 189 ? 3.321 -13.394 9.721 1.00 97.38 189 LYS A O 1
ATOM 1521 N N . ALA A 1 190 ? 3.921 -11.529 8.620 1.00 97.06 190 ALA A N 1
ATOM 1522 C CA . ALA A 1 190 ? 3.155 -10.607 9.459 1.00 97.06 190 ALA A CA 1
ATOM 1523 C C . ALA A 1 190 ? 1.647 -10.886 9.382 1.00 97.06 190 ALA A C 1
ATOM 1525 O O . ALA A 1 190 ? 0.979 -10.958 10.410 1.00 97.06 190 ALA A O 1
ATOM 1526 N N . TRP A 1 191 ? 1.132 -11.127 8.174 1.00 96.69 191 TRP A N 1
ATOM 1527 C CA . TRP A 1 191 ? -0.259 -11.512 7.949 1.00 96.69 191 TRP A CA 1
ATOM 1528 C C . TRP A 1 191 ? -0.643 -12.804 8.685 1.00 96.69 191 TRP A C 1
ATOM 1530 O O . TRP A 1 191 ? -1.680 -12.844 9.344 1.00 96.69 191 TRP A O 1
ATOM 1540 N N . SER A 1 192 ? 0.202 -13.842 8.624 1.00 96.25 192 SER A N 1
ATOM 1541 C CA . SER A 1 192 ? -0.022 -15.105 9.349 1.00 96.25 192 SER A CA 1
ATOM 1542 C C . SER A 1 192 ? -0.137 -14.877 10.851 1.00 96.25 192 SER A C 1
ATOM 1544 O O . SER A 1 192 ? -1.103 -15.324 11.455 1.00 96.25 192 SER A O 1
ATOM 1546 N N . LYS A 1 193 ? 0.788 -14.101 11.432 1.00 95.56 193 LYS A N 1
ATOM 1547 C CA . LYS A 1 193 ? 0.780 -13.792 12.868 1.00 95.56 193 LYS A CA 1
ATOM 1548 C C . LYS A 1 193 ? -0.513 -13.110 13.312 1.00 95.56 193 LYS A C 1
ATOM 1550 O O . LYS A 1 193 ? -1.090 -13.510 14.312 1.00 95.56 193 LYS A O 1
ATOM 1555 N N . LEU A 1 194 ? -1.002 -12.128 12.549 1.00 95.00 194 LEU A N 1
ATOM 1556 C CA . LEU A 1 194 ? -2.274 -11.470 12.874 1.00 95.00 194 LEU A CA 1
ATOM 1557 C C . LEU A 1 194 ? -3.461 -12.434 12.802 1.00 95.00 194 LEU A C 1
ATOM 1559 O O . LEU A 1 194 ? -4.348 -12.362 13.642 1.00 95.00 194 LEU A O 1
ATOM 1563 N N . ARG A 1 195 ? -3.491 -13.334 11.813 1.00 95.50 195 ARG A N 1
ATOM 1564 C CA . ARG A 1 195 ? -4.573 -14.324 11.673 1.00 95.50 195 ARG A CA 1
ATOM 1565 C C . ARG A 1 195 ? -4.543 -15.429 12.721 1.00 95.50 195 ARG A C 1
ATOM 1567 O O . ARG A 1 195 ? -5.573 -16.045 12.961 1.00 95.50 195 ARG A O 1
ATOM 1574 N N . GLU A 1 196 ? -3.369 -15.732 13.260 1.00 94.38 196 GLU A N 1
ATOM 1575 C CA . GLU A 1 196 ? -3.213 -16.713 14.335 1.00 94.38 196 GLU A CA 1
ATOM 1576 C C . GLU A 1 196 ? -3.781 -16.186 15.657 1.00 94.38 196 GLU A C 1
ATOM 1578 O O . GLU A 1 196 ? -4.209 -16.982 16.480 1.00 94.38 196 GLU A O 1
ATOM 1583 N N . GLU A 1 197 ? -3.815 -14.864 15.843 1.00 91.88 197 GLU A N 1
ATOM 1584 C CA . GLU A 1 197 ? -4.257 -14.231 17.088 1.00 91.88 197 GLU A CA 1
ATOM 1585 C C . GLU A 1 197 ? -5.672 -13.630 17.011 1.00 91.88 197 GLU A C 1
ATOM 1587 O O . GLU A 1 197 ? -6.404 -13.606 18.003 1.00 91.88 197 GLU A O 1
ATOM 1592 N N . PHE A 1 198 ? -6.080 -13.146 15.835 1.00 93.50 198 PHE A N 1
ATOM 1593 C CA . PHE A 1 198 ? -7.334 -12.418 15.646 1.00 93.50 198 PHE A CA 1
AT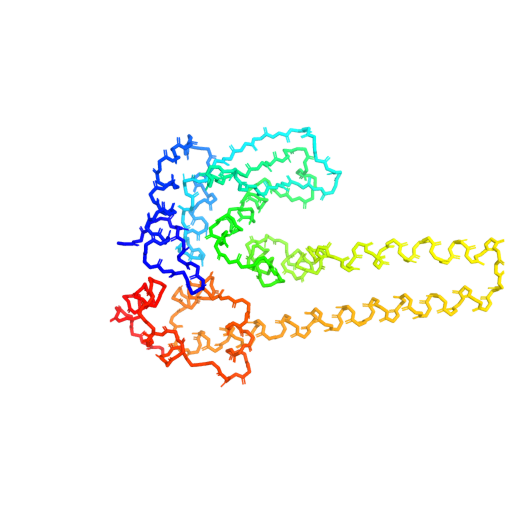OM 1594 C C . PHE A 1 198 ? -8.199 -13.032 14.537 1.00 93.50 198 PHE A C 1
ATOM 1596 O O . PHE A 1 198 ? -7.670 -13.547 13.546 1.00 93.50 198 PHE A O 1
ATOM 1603 N N . PRO A 1 199 ? -9.540 -12.909 14.630 1.00 93.81 199 PRO A N 1
ATOM 1604 C CA . PRO A 1 199 ? -10.437 -13.300 13.548 1.00 93.81 199 PRO A CA 1
ATOM 1605 C C . PRO A 1 199 ? -10.072 -12.611 12.231 1.00 93.81 199 PRO A C 1
ATOM 1607 O O . PRO A 1 199 ? -9.628 -11.464 12.221 1.00 93.81 199 PRO A O 1
ATOM 1610 N N . GLU A 1 200 ? -10.307 -13.281 11.102 1.00 93.50 200 GLU A N 1
ATOM 1611 C CA . GLU A 1 200 ? -9.818 -12.833 9.790 1.00 93.50 200 GLU A CA 1
ATOM 1612 C C . GLU A 1 200 ? -10.260 -11.412 9.402 1.00 93.50 200 GLU A C 1
ATOM 1614 O O . GLU A 1 200 ? -9.497 -10.674 8.780 1.00 93.50 200 GLU A O 1
ATOM 1619 N N . GLU A 1 201 ? -11.479 -11.013 9.764 1.00 91.94 201 GLU A N 1
ATOM 1620 C CA . GLU A 1 201 ? -11.985 -9.656 9.525 1.00 91.94 201 GLU A CA 1
ATOM 1621 C C . GLU A 1 201 ? -11.197 -8.607 10.318 1.00 91.94 201 GLU A C 1
ATOM 1623 O O . GLU A 1 201 ? -10.747 -7.610 9.750 1.00 91.94 201 GLU A O 1
ATOM 1628 N N . LEU A 1 202 ? -10.961 -8.862 11.608 1.00 92.81 202 LEU A N 1
ATOM 1629 C CA . LEU A 1 202 ? -10.175 -7.977 12.463 1.00 92.81 202 LEU A CA 1
ATOM 1630 C C . LEU A 1 202 ? -8.707 -7.961 12.024 1.00 92.81 202 LEU A C 1
ATOM 1632 O O . LEU A 1 202 ? -8.121 -6.889 11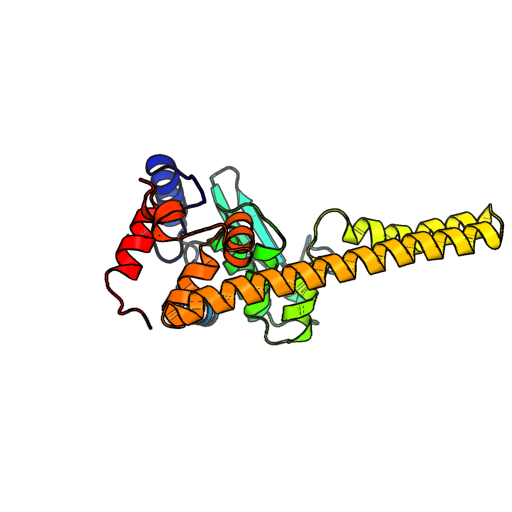.911 1.00 92.81 202 LEU A O 1
ATOM 1636 N N . ALA A 1 203 ? -8.136 -9.116 11.680 1.00 94.75 203 ALA A N 1
ATOM 1637 C CA . ALA A 1 203 ? -6.781 -9.208 11.157 1.00 94.75 203 ALA A CA 1
ATOM 1638 C C . ALA A 1 203 ? -6.616 -8.359 9.886 1.00 94.75 203 ALA A C 1
ATOM 1640 O O . ALA A 1 203 ? -5.669 -7.575 9.809 1.00 94.75 203 ALA A O 1
ATOM 1641 N N . ARG A 1 204 ? -7.532 -8.454 8.904 1.00 95.25 204 ARG A N 1
ATOM 1642 C CA . ARG A 1 204 ? -7.490 -7.626 7.676 1.00 95.25 204 ARG A CA 1
ATOM 1643 C C . ARG A 1 204 ? -7.586 -6.142 8.007 1.00 95.25 204 ARG A C 1
ATOM 1645 O O . ARG A 1 204 ? -6.785 -5.346 7.516 1.00 95.25 204 ARG A O 1
ATOM 1652 N N . TRP A 1 205 ? -8.532 -5.785 8.875 1.00 94.19 205 TRP A N 1
ATOM 1653 C CA . TRP A 1 205 ? -8.730 -4.416 9.342 1.00 94.19 205 TRP A CA 1
ATOM 1654 C C . TRP A 1 205 ? -7.467 -3.841 9.999 1.00 94.19 205 TRP A C 1
ATOM 1656 O O . TRP A 1 205 ? -7.102 -2.696 9.719 1.00 94.19 205 TRP A O 1
ATOM 1666 N N . MET A 1 206 ? -6.787 -4.637 10.834 1.00 94.69 206 MET A N 1
ATOM 1667 C CA . MET A 1 206 ? -5.541 -4.271 11.513 1.00 94.69 206 MET A CA 1
ATOM 1668 C C . MET A 1 206 ? -4.396 -4.142 10.517 1.00 94.69 206 MET A C 1
ATOM 1670 O O . MET A 1 206 ? -3.717 -3.120 10.508 1.00 94.69 206 MET A O 1
ATOM 1674 N N . PHE A 1 207 ? -4.209 -5.138 9.649 1.00 96.00 207 PHE A N 1
ATOM 1675 C CA . PHE A 1 207 ? -3.128 -5.177 8.665 1.00 96.00 207 PHE A CA 1
ATOM 1676 C C . PHE A 1 207 ? -3.150 -3.952 7.748 1.00 96.00 207 PHE A C 1
ATOM 1678 O O . PHE A 1 207 ? -2.115 -3.332 7.516 1.00 96.00 207 PHE A O 1
ATOM 1685 N N . PHE A 1 208 ? -4.342 -3.526 7.322 1.00 95.75 208 PHE A N 1
ATOM 1686 C CA . PHE A 1 208 ? -4.525 -2.315 6.522 1.00 95.75 208 PHE A CA 1
ATOM 1687 C C . PHE A 1 208 ? -4.208 -1.009 7.272 1.00 95.75 208 PHE A C 1
ATOM 1689 O O . PHE A 1 208 ? -4.084 0.041 6.651 1.00 95.75 208 PHE A O 1
ATOM 1696 N N . ARG A 1 209 ? -4.085 -1.024 8.603 1.00 94.44 209 ARG A N 1
ATOM 1697 C CA . ARG A 1 209 ? -3.841 0.165 9.446 1.00 94.44 209 ARG A CA 1
ATOM 1698 C C . ARG A 1 209 ? -2.440 0.203 10.063 1.00 94.44 209 ARG A C 1
ATOM 1700 O O . ARG A 1 209 ? -2.120 1.146 10.792 1.00 94.44 209 ARG A O 1
ATOM 1707 N N . LEU A 1 210 ? -1.606 -0.787 9.757 1.00 94.75 210 LEU A N 1
ATOM 1708 C CA . LEU A 1 210 ? -0.189 -0.788 10.108 1.00 94.75 210 LEU A CA 1
ATOM 1709 C C . LEU A 1 210 ? 0.633 -0.004 9.072 1.00 94.75 210 LEU A C 1
ATOM 1711 O O . LEU A 1 210 ? 0.267 0.100 7.893 1.00 94.75 210 LEU A O 1
ATOM 1715 N N . SER A 1 211 ? 1.743 0.577 9.522 1.00 94.62 211 SER A N 1
ATOM 1716 C CA . SER A 1 211 ? 2.787 1.102 8.642 1.00 94.62 211 SER A CA 1
ATOM 1717 C C . SER A 1 211 ? 3.647 -0.035 8.086 1.00 94.62 211 SER A C 1
ATOM 1719 O O . SER A 1 211 ? 3.655 -1.144 8.621 1.00 94.62 211 SER A O 1
ATOM 1721 N N . GLU A 1 212 ? 4.396 0.234 7.014 1.00 94.69 212 GLU A N 1
ATOM 1722 C CA . GLU A 1 212 ? 5.353 -0.745 6.484 1.00 94.69 212 GLU A CA 1
ATOM 1723 C C . GLU A 1 212 ? 6.355 -1.182 7.563 1.00 94.69 212 GLU A C 1
ATOM 1725 O O . GLU A 1 212 ? 6.566 -2.374 7.762 1.00 94.69 212 GLU A O 1
ATOM 1730 N N . GLU A 1 213 ? 6.909 -0.229 8.311 1.00 93.94 213 GLU A N 1
ATOM 1731 C CA . GLU A 1 213 ? 7.860 -0.485 9.396 1.00 93.94 213 GLU A CA 1
ATOM 1732 C C . GLU A 1 213 ? 7.273 -1.418 10.463 1.00 93.94 213 GLU A C 1
ATOM 1734 O O . GLU A 1 213 ? 7.908 -2.397 10.850 1.00 93.94 213 GLU A O 1
ATOM 1739 N N . GLU A 1 214 ? 6.035 -1.169 10.894 1.00 94.88 214 GLU A N 1
ATOM 1740 C CA . GLU A 1 214 ? 5.344 -2.001 11.884 1.00 94.88 214 GLU A CA 1
ATOM 1741 C C . GLU A 1 214 ? 5.107 -3.419 11.371 1.00 94.88 214 GLU A C 1
ATOM 1743 O O . GLU A 1 214 ? 5.297 -4.383 12.108 1.00 94.88 214 GLU A O 1
ATOM 1748 N N . VAL A 1 215 ? 4.740 -3.573 10.097 1.00 95.94 215 VAL A N 1
ATOM 1749 C CA . VAL A 1 215 ? 4.559 -4.888 9.468 1.00 95.94 215 VAL A CA 1
ATOM 1750 C C . VAL A 1 215 ? 5.876 -5.655 9.399 1.00 95.94 215 VAL A C 1
ATOM 1752 O O . VAL A 1 215 ? 5.904 -6.857 9.673 1.00 95.94 215 VAL A O 1
ATOM 1755 N N . LEU A 1 216 ? 6.974 -4.982 9.057 1.00 95.94 216 LEU A N 1
ATOM 1756 C CA . LEU A 1 216 ? 8.299 -5.597 9.001 1.00 95.94 216 LEU A CA 1
ATOM 1757 C C . LEU A 1 216 ? 8.765 -6.047 10.392 1.00 95.94 216 LEU A C 1
ATOM 1759 O O . LEU A 1 216 ? 9.149 -7.207 10.561 1.00 95.94 216 LEU A O 1
ATOM 1763 N N . LEU A 1 217 ? 8.636 -5.188 11.406 1.00 95.69 217 LEU A N 1
ATOM 1764 C CA . LEU A 1 217 ? 8.965 -5.533 12.793 1.00 95.69 217 LEU A CA 1
ATOM 1765 C C . LEU A 1 217 ? 8.049 -6.646 13.335 1.00 95.69 217 LEU A C 1
ATOM 1767 O O . LEU A 1 217 ? 8.503 -7.567 14.022 1.00 95.69 217 LEU A O 1
ATOM 1771 N N . LEU A 1 218 ? 6.763 -6.640 12.968 1.00 95.75 218 LEU A N 1
ATOM 1772 C CA . LEU A 1 218 ? 5.829 -7.708 13.326 1.00 95.75 218 LEU A CA 1
ATOM 1773 C C . LEU A 1 218 ? 6.249 -9.035 12.693 1.00 95.75 218 LEU A C 1
ATOM 1775 O O . LEU A 1 218 ? 6.249 -10.065 13.370 1.00 95.75 218 LEU A O 1
ATOM 1779 N N . ALA A 1 219 ? 6.670 -9.041 11.425 1.00 95.94 219 ALA A N 1
ATOM 1780 C CA . ALA A 1 219 ? 7.197 -10.234 10.765 1.00 95.94 219 ALA A CA 1
ATOM 1781 C C . ALA A 1 219 ? 8.441 -10.773 11.493 1.00 95.94 219 ALA A C 1
ATOM 1783 O O . ALA A 1 219 ? 8.553 -11.983 11.741 1.00 95.94 219 ALA A O 1
ATOM 1784 N N . GLU A 1 220 ? 9.350 -9.891 11.897 1.00 94.81 220 GLU A N 1
ATOM 1785 C CA . GLU A 1 220 ? 10.557 -10.222 12.662 1.00 94.81 220 GLU A CA 1
ATOM 1786 C C . GLU A 1 220 ? 10.240 -10.731 14.074 1.00 94.81 220 GLU A C 1
ATOM 1788 O O . GLU A 1 220 ? 10.936 -11.613 14.570 1.00 94.81 220 GLU A O 1
ATOM 1793 N N . GLY A 1 221 ? 9.119 -10.302 14.660 1.00 91.88 221 GLY A N 1
ATOM 1794 C CA . GLY A 1 221 ? 8.742 -10.608 16.045 1.00 91.88 221 GLY A CA 1
ATOM 1795 C C . GLY A 1 221 ? 9.316 -9.620 17.057 1.00 91.88 221 GLY A C 1
ATOM 1796 O O . GLY A 1 221 ? 9.311 -9.908 18.247 1.00 91.88 221 GLY A O 1
ATOM 1797 N N . SER A 1 222 ? 9.816 -8.481 16.582 1.00 92.06 222 SER A N 1
ATOM 1798 C CA . SER A 1 222 ? 10.312 -7.362 17.384 1.00 92.06 222 SER A CA 1
ATOM 1799 C C . SER A 1 222 ? 9.230 -6.322 17.694 1.00 92.06 222 SER A C 1
ATOM 1801 O O . SER A 1 222 ? 9.508 -5.389 18.437 1.00 92.06 222 SER A O 1
ATOM 1803 N N . PHE A 1 223 ? 8.018 -6.486 17.149 1.00 91.31 223 PHE A N 1
ATOM 1804 C CA . PHE A 1 223 ? 6.853 -5.642 17.418 1.00 91.31 223 PHE A CA 1
ATOM 1805 C C . PHE A 1 223 ? 5.747 -6.432 18.116 1.00 91.31 223 PHE A C 1
ATOM 1807 O O . PHE A 1 223 ? 5.310 -7.475 17.622 1.00 91.31 223 PHE A O 1
ATOM 1814 N N . CYS A 1 224 ? 5.285 -5.904 19.242 1.00 88.94 224 CYS A N 1
ATOM 1815 C CA . CYS A 1 224 ? 4.178 -6.402 20.041 1.00 88.94 224 CYS A CA 1
ATOM 1816 C C . CYS A 1 224 ? 3.056 -5.359 20.044 1.00 88.94 224 CYS A C 1
ATOM 1818 O O . CYS A 1 224 ? 3.260 -4.204 20.418 1.00 88.94 224 CYS A O 1
ATOM 1820 N N . LEU A 1 225 ? 1.853 -5.757 19.628 1.00 87.12 225 LEU A N 1
ATOM 1821 C CA . LEU A 1 225 ? 0.725 -4.837 19.473 1.00 87.12 225 LEU A CA 1
ATOM 1822 C C . LEU A 1 225 ? 0.383 -4.135 20.791 1.00 87.12 225 LEU A C 1
ATOM 1824 O O . LEU A 1 225 ? 0.191 -2.919 20.809 1.00 87.12 225 LEU A O 1
ATOM 1828 N N . GLU A 1 226 ? 0.349 -4.871 21.899 1.00 85.75 226 GLU A N 1
ATOM 1829 C CA . GLU A 1 226 ? -0.007 -4.359 23.219 1.00 85.75 226 GLU A CA 1
ATOM 1830 C C . GLU A 1 226 ? 0.953 -3.275 23.705 1.00 85.75 226 GLU A C 1
ATOM 1832 O O . GLU A 1 226 ? 0.513 -2.224 24.180 1.00 85.75 226 GLU A O 1
ATOM 1837 N N . THR A 1 227 ? 2.258 -3.519 23.592 1.00 86.25 227 THR A N 1
ATOM 1838 C CA . THR A 1 227 ? 3.277 -2.609 24.125 1.00 86.25 227 THR A CA 1
ATOM 1839 C C . THR A 1 227 ? 3.606 -1.491 23.154 1.00 86.25 227 THR A C 1
ATOM 1841 O O . THR A 1 227 ? 3.796 -0.354 23.579 1.00 86.25 227 THR A O 1
ATOM 1844 N N . ASP A 1 228 ? 3.640 -1.788 21.858 1.00 87.56 228 ASP A N 1
ATOM 1845 C CA . ASP A 1 228 ? 4.238 -0.887 20.878 1.00 87.56 228 ASP A CA 1
ATOM 1846 C C . ASP A 1 228 ? 3.196 -0.052 20.146 1.00 87.56 228 ASP A C 1
ATOM 1848 O O . ASP A 1 228 ? 3.537 1.030 19.672 1.00 87.56 228 ASP A O 1
ATOM 1852 N N . LEU A 1 229 ? 1.934 -0.497 20.095 1.00 87.88 229 LEU A N 1
ATOM 1853 C CA . LEU A 1 229 ? 0.828 0.251 19.496 1.00 87.88 229 LEU A CA 1
ATOM 1854 C C . LEU A 1 229 ? -0.204 0.669 20.543 1.00 87.88 229 LEU A C 1
ATOM 1856 O O . LEU A 1 229 ? -0.489 1.857 20.679 1.00 87.88 229 LEU A O 1
ATOM 1860 N N . LEU A 1 230 ? -0.761 -0.273 21.308 1.00 87.81 230 LEU A N 1
ATOM 1861 C CA . LEU A 1 230 ? -1.875 0.013 22.216 1.00 87.81 230 LEU A CA 1
ATOM 1862 C C . LEU A 1 230 ? -1.449 0.869 23.415 1.00 87.81 230 LEU A C 1
ATOM 1864 O O . LEU A 1 230 ? -2.263 1.635 23.925 1.00 87.81 230 LEU A O 1
ATOM 1868 N N . ALA A 1 231 ? -0.198 0.799 23.869 1.00 84.88 231 ALA A N 1
ATOM 1869 C CA . ALA A 1 231 ? 0.255 1.591 25.014 1.00 84.88 231 ALA A CA 1
ATOM 1870 C C . ALA A 1 231 ? 0.323 3.108 24.744 1.00 84.88 231 ALA A C 1
ATOM 1872 O O . ALA A 1 231 ? 0.346 3.889 25.696 1.00 84.88 231 ALA A O 1
ATOM 1873 N N . ARG A 1 232 ? 0.332 3.543 23.477 1.00 87.00 232 ARG A N 1
ATOM 1874 C CA . ARG A 1 232 ? 0.449 4.965 23.121 1.00 87.00 232 ARG A CA 1
ATOM 1875 C C . ARG A 1 232 ? -0.879 5.704 23.304 1.00 87.00 232 ARG A C 1
ATOM 1877 O O . ARG A 1 232 ? -1.953 5.138 23.090 1.00 87.00 232 ARG A O 1
ATOM 1884 N N . ASP A 1 233 ? -0.813 6.988 23.660 1.00 85.94 233 ASP A N 1
ATOM 1885 C CA . ASP A 1 233 ? -1.988 7.875 23.691 1.00 85.94 233 ASP A CA 1
ATOM 1886 C C . ASP A 1 233 ? -2.187 8.583 22.344 1.00 85.94 233 ASP A C 1
ATOM 1888 O O . ASP A 1 233 ? -2.197 9.807 22.235 1.00 85.94 233 ASP A O 1
ATOM 1892 N N . GLU A 1 234 ? -2.328 7.780 21.294 1.00 90.00 234 GLU A N 1
ATOM 1893 C CA . GLU A 1 234 ? -2.542 8.239 19.924 1.00 90.00 234 GLU A CA 1
ATOM 1894 C C . GLU A 1 234 ? -3.962 7.871 19.449 1.00 90.00 234 GLU A C 1
ATOM 1896 O O . GLU A 1 234 ? -4.538 6.870 19.905 1.00 90.00 234 GLU A O 1
ATOM 1901 N N . PRO A 1 235 ? -4.545 8.634 18.503 1.00 88.31 235 PRO A N 1
ATOM 1902 C CA . PRO A 1 235 ? -5.844 8.326 17.906 1.00 88.31 235 PRO A CA 1
ATOM 1903 C C . PRO A 1 235 ? -5.906 6.914 17.330 1.00 88.31 235 PRO A C 1
ATOM 1905 O O . PRO A 1 235 ? -6.876 6.187 17.565 1.00 88.31 235 PRO A O 1
ATOM 1908 N N . ARG A 1 236 ? -4.837 6.482 16.654 1.00 90.69 236 ARG A N 1
ATOM 1909 C CA . ARG A 1 236 ? -4.728 5.126 16.110 1.00 90.69 236 ARG A CA 1
ATOM 1910 C C . ARG A 1 236 ? -4.783 4.068 17.213 1.00 90.69 236 ARG A C 1
ATOM 1912 O O . ARG A 1 236 ? -5.564 3.129 17.116 1.00 90.69 236 ARG A O 1
ATOM 1919 N N . SER A 1 237 ? -4.035 4.245 18.297 1.00 90.06 237 SER A N 1
ATOM 1920 C CA . SER A 1 237 ? -3.999 3.301 19.420 1.00 90.06 237 SER A CA 1
ATOM 1921 C C . SER A 1 237 ? -5.359 3.133 20.092 1.00 90.06 237 SER A C 1
ATOM 1923 O O . SER A 1 237 ? -5.759 2.010 20.403 1.00 90.06 237 SER A O 1
ATOM 1925 N N . ARG A 1 238 ? -6.118 4.224 20.273 1.00 88.81 238 ARG A N 1
ATOM 1926 C CA . ARG A 1 238 ? -7.489 4.136 20.808 1.00 88.81 238 ARG A CA 1
ATOM 1927 C C . ARG A 1 238 ? -8.440 3.420 19.854 1.00 88.81 238 ARG A C 1
ATOM 1929 O O . ARG A 1 238 ? -9.253 2.624 20.315 1.00 88.81 238 ARG A O 1
ATOM 1936 N N . LEU A 1 239 ? -8.326 3.664 18.548 1.00 88.06 239 LEU A N 1
ATOM 1937 C CA . LEU A 1 239 ? -9.117 2.969 17.528 1.00 88.06 239 LEU A CA 1
ATOM 1938 C C . LEU A 1 239 ? -8.889 1.449 17.588 1.00 88.06 239 LEU A C 1
ATOM 1940 O O . LEU A 1 239 ? -9.852 0.685 17.581 1.00 88.06 239 LEU A O 1
ATOM 1944 N N . PHE A 1 240 ? -7.627 1.021 17.694 1.00 90.06 240 PHE A N 1
ATOM 1945 C CA . PHE A 1 240 ? -7.277 -0.392 17.837 1.00 90.06 240 PHE A CA 1
ATOM 1946 C C . PHE A 1 240 ? -7.824 -0.989 19.138 1.00 90.06 240 PHE A C 1
ATOM 1948 O O . PHE A 1 240 ? -8.460 -2.035 19.077 1.00 90.06 240 PHE A O 1
ATOM 1955 N N . LYS A 1 241 ? -7.656 -0.317 20.288 1.00 89.38 241 LYS A N 1
ATOM 1956 C CA . LYS A 1 241 ? -8.218 -0.779 21.574 1.00 89.38 241 LYS A CA 1
ATOM 1957 C C . LYS A 1 241 ? -9.718 -1.041 21.477 1.00 89.38 241 LYS A C 1
ATOM 1959 O O . LYS A 1 241 ? -10.161 -2.143 21.755 1.00 89.38 241 LYS A O 1
ATOM 1964 N N . ILE A 1 242 ? -10.482 -0.069 20.973 1.00 86.94 242 ILE A N 1
ATOM 1965 C CA . ILE A 1 242 ? -11.941 -0.194 20.827 1.00 86.94 242 ILE A CA 1
ATOM 1966 C C . ILE A 1 242 ? -12.324 -1.403 19.962 1.00 86.94 242 ILE A C 1
ATOM 1968 O O . ILE A 1 242 ? -13.305 -2.081 20.259 1.00 86.94 242 ILE A O 1
ATOM 1972 N N . LYS A 1 243 ? -11.582 -1.664 18.879 1.00 87.00 243 LYS A N 1
ATOM 1973 C CA . LYS A 1 243 ? -11.864 -2.794 17.985 1.00 87.00 243 LYS A CA 1
ATOM 1974 C C . LYS A 1 243 ? -11.443 -4.143 18.564 1.00 87.00 243 LYS A C 1
ATOM 1976 O O . LYS A 1 243 ? -12.119 -5.123 18.280 1.00 87.00 243 LYS A O 1
ATOM 1981 N N . ILE A 1 244 ? -10.373 -4.193 19.355 1.00 88.00 244 ILE A N 1
ATOM 1982 C CA . ILE A 1 244 ? -9.875 -5.427 19.976 1.00 88.00 244 ILE A CA 1
ATOM 1983 C C . ILE A 1 244 ? -10.707 -5.797 21.209 1.00 88.00 244 ILE A C 1
ATOM 1985 O O . ILE A 1 244 ? -11.089 -6.952 21.350 1.00 88.00 244 ILE A O 1
ATOM 1989 N N . ASP A 1 245 ? -11.046 -4.830 22.067 1.00 84.25 245 ASP A N 1
ATOM 1990 C CA . ASP A 1 245 ? -11.747 -5.067 23.341 1.00 84.25 245 ASP A CA 1
ATOM 1991 C C . ASP A 1 245 ? -13.152 -5.676 23.154 1.00 84.25 245 ASP A C 1
ATOM 1993 O O . ASP A 1 245 ? -13.722 -6.239 24.087 1.00 84.25 245 ASP A O 1
ATOM 1997 N N . GLY A 1 246 ? -13.720 -5.563 21.949 1.00 73.88 246 GLY A N 1
ATOM 1998 C CA . GLY A 1 246 ? -15.028 -6.112 21.589 1.00 73.88 246 GLY A CA 1
ATOM 1999 C C . GLY A 1 246 ? -15.000 -7.479 20.899 1.00 73.88 246 GLY A C 1
ATOM 2000 O O . GLY A 1 246 ? -16.054 -7.920 20.443 1.00 73.88 246 GLY A O 1
ATOM 2001 N N . VAL A 1 247 ? -13.835 -8.120 20.761 1.00 79.50 247 VAL A N 1
ATOM 2002 C CA . VAL A 1 247 ? -13.661 -9.337 19.951 1.00 79.50 247 VAL A CA 1
ATOM 2003 C C . VAL A 1 247 ? -12.901 -10.406 20.739 1.00 79.50 247 VAL A C 1
ATOM 2005 O O . VAL A 1 247 ? -11.839 -10.141 21.300 1.00 79.50 247 VAL A O 1
ATOM 2008 N N . GLU A 1 248 ? -13.432 -11.631 20.771 1.00 71.38 248 GLU A N 1
ATOM 2009 C CA . GLU A 1 248 ? -12.706 -12.782 21.320 1.00 71.38 248 GLU A CA 1
ATOM 2010 C C . GLU A 1 248 ? -11.511 -13.133 20.417 1.00 71.38 248 GLU A C 1
ATOM 2012 O O . GLU A 1 248 ? -11.641 -13.205 19.191 1.00 71.38 248 GLU A O 1
ATOM 2017 N N . ARG A 1 249 ? -10.334 -13.327 21.028 1.00 78.94 249 ARG A N 1
ATOM 2018 C CA . ARG A 1 249 ? -9.135 -13.819 20.332 1.00 78.94 249 ARG A CA 1
ATOM 2019 C C . ARG A 1 249 ? -9.327 -15.283 19.924 1.00 78.94 249 ARG A C 1
ATOM 2021 O O . ARG A 1 249 ? -10.112 -15.994 20.553 1.00 78.94 249 ARG A O 1
ATOM 2028 N N . VAL A 1 250 ? -8.632 -15.692 18.863 1.00 71.81 250 VAL A N 1
ATOM 2029 C CA . VAL A 1 250 ? -8.724 -17.046 18.282 1.00 71.81 250 VAL A CA 1
ATOM 2030 C C . VAL A 1 250 ? -7.919 -18.055 19.095 1.00 71.81 250 VAL A C 1
ATOM 2032 O O . VAL A 1 250 ? -6.838 -17.681 19.602 1.00 71.81 250 VAL A O 1
#

Sequence (250 aa):
MDCKGIIPGPGESWREWEERARLLSKSVPNQTTHTAVLEVLEWHWGISPSWVEVKENTSGFWPWHAASCAVSEEGFITVTVNPGAAFFCSFDEILAHELSHAARSSFQEGCFDEHLAYALSSSSLRRFWGPFFSQKTWIPLLWVLSWFLPAGLLLIGSFSSVKITYALVGGGWFSALVRHYLLQLQYRKAWSKLREEFPEELARWMFFRLSEEEVLLLAEGSFCLETDLLARDEPRSRLFKIKIDGVERV

pLDDT: mean 87.24, std 9.23, range [47.72, 97.38]

Secondary structure (DSSP, 8-state):
---TT-PPPTT--HHHHHHHHHHHTT----GGG-HHHHHHHHHHHS---TTSEEEE-SSS--TT--EEEEE-TTS-EEEEE-GGGTTTS-HHHHHHHHHHHHHTTTSPP-HHHHHHHHHT-S-HHHHHHHHHHT-TTTHHHHHHHHHHHHHHHHHHS-HHHHHHHHHHHHHHHHHHHHHHHHHHHHHHHHHHHHHHHS-HHHHHHHHTTS-HHHHHHHHHT---IIIIIITS-SHHHHHHHHHHTTS---